Protein AF-A0A1V5LQ03-F1 (afdb_monomer_lite)

Foldseek 3Di:
DKKFFLDPDAAFPVNLVVLCVVVVAAWDKDFDDDPDGRPTAWIWIGHNVRHTFKIKGKDFPPDPVLVVVLVVVLCCQPPPPDHKFDPQVSVVVNVVSVSTGMMIDIGGDPCNVDPSSVVSVVSSVVVCLVVTQTWDQDPLQGIDHSVRAAQIGNPDDQDFDWGWHWAQDPVRDTDIDIAGSNPPVCVVCSRNRHHDD

Structure (mmCIF, N/CA/C/O backbone):
data_AF-A0A1V5LQ03-F1
#
_entry.id   AF-A0A1V5LQ03-F1
#
loop_
_atom_site.group_PDB
_atom_site.id
_atom_site.type_symbol
_atom_site.label_atom_id
_atom_site.label_alt_id
_atom_site.label_comp_id
_atom_site.label_asym_id
_atom_site.label_entity_id
_atom_site.label_seq_id
_atom_site.pdbx_PDB_ins_code
_atom_site.Cartn_x
_atom_site.Cartn_y
_atom_site.Cartn_z
_atom_site.occupancy
_atom_site.B_iso_or_equiv
_atom_site.auth_seq_id
_atom_site.auth_comp_id
_atom_site.auth_asym_id
_atom_site.auth_atom_id
_atom_site.pdbx_PDB_model_num
ATOM 1 N N . MET A 1 1 ? 4.883 5.393 -0.330 1.00 94.00 1 MET A N 1
ATOM 2 C CA . MET A 1 1 ? 3.672 4.606 -0.004 1.00 94.00 1 MET A CA 1
ATOM 3 C C . MET A 1 1 ? 4.080 3.173 0.298 1.00 94.00 1 MET A C 1
ATOM 5 O O . MET A 1 1 ? 4.935 2.648 -0.401 1.00 94.00 1 MET A O 1
ATOM 9 N N . LYS A 1 2 ? 3.491 2.531 1.310 1.00 97.19 2 LYS A N 1
ATOM 10 C CA . LYS A 1 2 ? 3.741 1.115 1.626 1.00 97.19 2 LYS A CA 1
ATOM 11 C C . LYS A 1 2 ? 2.473 0.287 1.423 1.00 97.19 2 LYS A C 1
ATOM 13 O O . LYS A 1 2 ? 1.391 0.728 1.796 1.00 97.19 2 LYS A O 1
ATOM 18 N N . PHE A 1 3 ? 2.611 -0.915 0.885 1.00 97.81 3 PHE A N 1
ATOM 19 C CA . PHE A 1 3 ? 1.549 -1.912 0.781 1.00 97.81 3 PHE A CA 1
ATOM 20 C C . PHE A 1 3 ? 1.913 -3.138 1.610 1.00 97.81 3 PHE A C 1
ATOM 22 O O . PHE A 1 3 ? 3.016 -3.659 1.480 1.00 97.81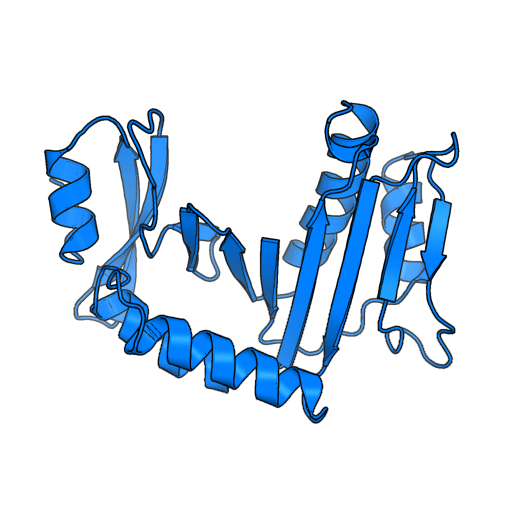 3 PHE A O 1
ATOM 29 N N . PHE A 1 4 ? 0.986 -3.597 2.446 1.00 98.25 4 PHE A N 1
ATOM 30 C CA . PHE A 1 4 ? 1.160 -4.735 3.346 1.00 98.25 4 PHE A CA 1
ATOM 31 C C . PHE A 1 4 ? 0.246 -5.881 2.904 1.00 98.25 4 PHE A C 1
ATOM 33 O O . PHE A 1 4 ? -0.949 -5.906 3.229 1.00 98.25 4 PHE A O 1
ATOM 40 N N . GLY A 1 5 ? 0.810 -6.825 2.151 1.00 97.56 5 GLY A N 1
ATOM 41 C CA . GLY A 1 5 ? 0.101 -7.978 1.604 1.00 97.56 5 GLY A CA 1
ATOM 42 C C . GLY A 1 5 ? 0.024 -9.139 2.594 1.00 97.56 5 GLY A C 1
ATOM 43 O O . GLY A 1 5 ? 0.998 -9.444 3.279 1.00 97.56 5 GLY A O 1
ATOM 44 N N . VAL A 1 6 ? -1.125 -9.816 2.665 1.00 96.94 6 VAL A N 1
ATOM 45 C CA . VAL A 1 6 ? -1.326 -11.028 3.500 1.00 96.94 6 VAL A CA 1
ATOM 46 C C . VAL A 1 6 ? -1.201 -12.331 2.713 1.00 96.94 6 VAL A C 1
ATOM 48 O O . VAL A 1 6 ? -1.259 -13.419 3.286 1.00 96.94 6 VAL A O 1
ATOM 51 N N . THR A 1 7 ? -1.040 -12.226 1.398 1.00 91.81 7 THR A N 1
ATOM 52 C CA . THR A 1 7 ? -0.762 -13.342 0.499 1.00 91.81 7 THR A CA 1
ATOM 53 C C . THR A 1 7 ? 0.650 -13.224 -0.041 1.00 91.81 7 THR A C 1
ATOM 55 O O . THR A 1 7 ? 1.078 -12.132 -0.399 1.00 91.81 7 THR A O 1
ATOM 58 N N . ASP A 1 8 ? 1.332 -14.357 -0.141 1.00 80.25 8 ASP A N 1
ATOM 59 C CA . ASP A 1 8 ? 2.683 -14.461 -0.690 1.00 80.25 8 ASP A CA 1
ATOM 60 C C . ASP A 1 8 ? 2.628 -14.984 -2.131 1.00 80.25 8 ASP A C 1
ATOM 62 O O . ASP A 1 8 ? 3.152 -16.044 -2.464 1.00 80.25 8 ASP A O 1
ATOM 66 N N . LYS A 1 9 ? 1.833 -14.311 -2.974 1.00 90.31 9 LYS A N 1
ATOM 67 C CA . LYS A 1 9 ? 1.822 -14.622 -4.402 1.00 90.31 9 LYS A CA 1
ATOM 68 C C . LYS A 1 9 ? 3.045 -13.946 -5.015 1.00 90.31 9 LYS A C 1
ATOM 70 O O . LYS A 1 9 ? 3.170 -12.726 -4.921 1.00 90.31 9 LYS A O 1
ATOM 75 N N . ALA A 1 10 ? 3.901 -14.743 -5.645 1.00 91.56 10 ALA A N 1
ATOM 76 C CA . ALA A 1 10 ? 5.024 -14.241 -6.420 1.00 91.56 10 ALA A CA 1
ATOM 77 C C . ALA A 1 10 ? 4.516 -13.356 -7.569 1.00 91.56 10 ALA A C 1
ATOM 79 O O . ALA A 1 10 ? 3.598 -13.747 -8.293 1.00 91.56 10 ALA A O 1
ATOM 80 N N . ILE A 1 11 ? 5.101 -12.165 -7.676 1.00 95.56 11 ILE A N 1
ATOM 81 C CA . ILE A 1 11 ? 4.976 -11.246 -8.809 1.00 95.56 11 ILE A CA 1
ATOM 82 C C . ILE A 1 11 ? 6.381 -11.153 -9.388 1.00 95.56 11 ILE A C 1
ATOM 84 O O . ILE A 1 11 ? 7.260 -10.627 -8.700 1.00 95.56 11 ILE A O 1
ATOM 88 N N . SER A 1 12 ? 6.612 -11.699 -10.577 1.00 96.62 12 SER A N 1
ATOM 89 C CA . SER A 1 12 ? 7.922 -11.640 -11.236 1.00 96.62 12 SER A CA 1
ATOM 90 C C . SER A 1 12 ? 8.151 -10.313 -11.956 1.00 96.62 12 SER A C 1
ATOM 92 O O . SER A 1 12 ? 7.227 -9.513 -12.122 1.00 96.62 12 SER A O 1
ATOM 94 N N . ILE A 1 13 ? 9.386 -10.072 -12.402 1.00 96.88 13 ILE A N 1
ATOM 95 C CA . ILE A 1 13 ? 9.676 -8.942 -13.300 1.00 96.88 13 ILE A CA 1
ATOM 96 C C . ILE A 1 13 ? 8.915 -9.107 -14.622 1.00 96.88 13 ILE A C 1
ATOM 98 O O . ILE A 1 13 ? 8.362 -8.133 -15.132 1.00 96.88 13 ILE A O 1
ATOM 102 N N . ASP A 1 14 ? 8.824 -10.340 -15.130 1.00 96.75 14 ASP A N 1
ATOM 103 C CA . ASP A 1 14 ? 8.051 -10.662 -16.333 1.00 96.75 14 ASP A CA 1
ATOM 104 C C . ASP A 1 14 ? 6.559 -10.323 -16.164 1.00 96.75 14 ASP A C 1
ATOM 106 O O . ASP A 1 14 ? 5.979 -9.721 -17.062 1.00 96.75 14 ASP A O 1
ATOM 110 N N . ASP A 1 15 ? 5.948 -10.606 -15.002 1.00 97.38 15 ASP A N 1
ATOM 111 C CA . ASP A 1 15 ? 4.553 -10.219 -14.732 1.00 97.38 15 ASP A CA 1
ATOM 112 C C . ASP A 1 15 ? 4.374 -8.692 -14.840 1.00 97.38 15 ASP A C 1
ATOM 114 O O . ASP A 1 15 ? 3.394 -8.208 -15.407 1.00 97.38 15 ASP A O 1
ATOM 118 N N . ILE A 1 16 ? 5.330 -7.916 -14.310 1.00 97.25 16 ILE A N 1
ATOM 119 C CA . ILE A 1 16 ? 5.297 -6.447 -14.368 1.00 97.25 16 ILE A CA 1
ATOM 120 C C . ILE A 1 16 ? 5.456 -5.962 -15.811 1.00 97.25 16 ILE A C 1
ATOM 122 O O . ILE A 1 16 ? 4.718 -5.070 -16.238 1.00 97.25 16 ILE A O 1
ATOM 126 N N . ALA A 1 17 ? 6.383 -6.551 -16.568 1.00 97.31 17 ALA A N 1
ATOM 127 C CA . ALA A 1 17 ? 6.585 -6.236 -17.978 1.00 97.31 17 ALA A CA 1
ATOM 128 C C . ALA A 1 17 ? 5.327 -6.541 -18.810 1.00 97.31 17 ALA A C 1
ATOM 130 O O . ALA A 1 17 ? 4.905 -5.704 -19.612 1.00 97.31 17 ALA A O 1
ATOM 131 N N . ASP A 1 18 ? 4.680 -7.681 -18.558 1.00 97.94 18 ASP A N 1
ATOM 132 C CA . ASP A 1 18 ? 3.427 -8.072 -19.204 1.00 97.94 18 ASP A CA 1
ATOM 133 C C . ASP A 1 18 ? 2.317 -7.050 -18.920 1.00 97.94 18 ASP A C 1
ATOM 135 O O . ASP A 1 18 ? 1.624 -6.624 -19.844 1.00 97.94 18 ASP A O 1
ATOM 139 N N . TRP A 1 19 ? 2.175 -6.568 -17.679 1.00 97.88 19 TRP A N 1
ATOM 140 C CA . TRP A 1 19 ? 1.177 -5.538 -17.353 1.00 97.88 19 TRP A CA 1
ATOM 141 C C . TRP A 1 19 ? 1.409 -4.232 -18.111 1.00 97.88 19 TRP A C 1
ATOM 143 O O . TRP A 1 19 ? 0.449 -3.605 -18.567 1.00 97.88 19 TRP A O 1
ATOM 153 N N . LEU A 1 20 ? 2.665 -3.808 -18.252 1.00 97.62 20 LEU A N 1
ATOM 154 C CA . LEU A 1 20 ? 3.012 -2.608 -19.013 1.00 97.62 20 LEU A CA 1
ATOM 155 C C . LEU A 1 20 ? 2.711 -2.809 -20.503 1.00 97.62 20 LEU A C 1
ATOM 157 O O . LEU A 1 20 ? 2.075 -1.954 -21.125 1.00 97.62 20 LEU A O 1
ATOM 161 N N . GLN A 1 21 ? 3.063 -3.972 -21.055 1.00 97.19 21 GLN A N 1
ATOM 162 C CA . GLN A 1 21 ? 2.798 -4.317 -22.449 1.00 97.19 21 GLN A CA 1
ATOM 163 C C . GLN A 1 21 ? 1.294 -4.404 -22.756 1.00 97.19 21 GLN A C 1
ATOM 165 O O . GLN A 1 21 ? 0.838 -3.853 -23.761 1.00 97.19 21 GLN A O 1
ATOM 170 N N . GLU A 1 22 ? 0.502 -5.055 -21.900 1.00 97.25 22 GLU A N 1
ATOM 171 C CA . GLU A 1 22 ? -0.956 -5.175 -22.045 1.00 97.25 22 GLU A CA 1
ATOM 172 C C . GLU A 1 22 ? -1.659 -3.811 -22.051 1.00 97.25 22 GLU A C 1
ATOM 174 O O . GLU A 1 22 ? -2.685 -3.640 -22.716 1.00 97.25 22 GLU A O 1
ATOM 179 N N . ASN A 1 23 ? -1.094 -2.832 -21.341 1.00 96.69 23 ASN A N 1
ATOM 180 C CA . ASN A 1 23 ? -1.604 -1.463 -21.278 1.00 96.69 23 ASN A CA 1
ATOM 181 C C . ASN A 1 23 ? -0.928 -0.515 -22.286 1.00 96.69 23 ASN A C 1
ATOM 183 O O . ASN A 1 23 ? -1.255 0.671 -22.298 1.00 96.69 23 ASN A O 1
ATOM 187 N N . MET A 1 24 ? -0.056 -1.029 -23.166 1.00 96.62 24 MET A N 1
ATOM 188 C CA . MET A 1 24 ? 0.685 -0.262 -24.180 1.00 96.62 24 MET A CA 1
ATOM 189 C C . MET A 1 24 ? 1.497 0.897 -23.578 1.00 96.62 24 MET A C 1
ATOM 191 O O . MET A 1 24 ? 1.474 2.013 -24.097 1.00 96.62 24 MET A O 1
ATOM 195 N N . ILE A 1 25 ? 2.176 0.639 -22.460 1.00 96.50 25 ILE A N 1
ATOM 196 C CA . ILE A 1 25 ? 3.023 1.614 -21.772 1.00 96.50 25 ILE A CA 1
ATOM 197 C C . ILE A 1 25 ? 4.479 1.343 -22.136 1.00 96.50 25 ILE A C 1
ATOM 199 O O . ILE A 1 25 ? 5.024 0.300 -21.778 1.00 96.50 25 ILE A O 1
ATOM 203 N N . ASP A 1 26 ? 5.100 2.298 -22.826 1.00 94.06 26 ASP A N 1
ATOM 204 C CA . ASP A 1 26 ? 6.528 2.265 -23.140 1.00 94.06 26 ASP A CA 1
ATOM 205 C C . ASP A 1 26 ? 7.340 2.663 -21.899 1.00 94.06 26 ASP A C 1
ATOM 207 O O . ASP A 1 26 ? 7.207 3.774 -21.377 1.00 94.06 26 ASP A O 1
ATOM 211 N N . ALA A 1 27 ? 8.147 1.729 -21.398 1.00 96.44 27 ALA A N 1
ATOM 212 C CA . ALA A 1 27 ? 8.874 1.872 -20.144 1.00 96.44 27 ALA A CA 1
ATOM 213 C C . ALA A 1 27 ? 10.061 0.913 -20.051 1.00 96.44 27 ALA A C 1
ATOM 215 O O . ALA A 1 27 ? 10.107 -0.110 -20.737 1.00 96.44 27 ALA A O 1
ATOM 216 N N . GLU A 1 28 ? 10.976 1.215 -19.135 1.00 97.12 28 GLU A N 1
ATOM 217 C CA . GLU A 1 28 ? 12.074 0.329 -18.760 1.00 97.12 28 GLU A CA 1
ATOM 218 C C . GLU A 1 28 ? 11.941 -0.088 -17.288 1.00 97.12 28 GLU A C 1
ATOM 220 O O . GLU A 1 28 ? 11.439 0.663 -16.446 1.00 97.12 28 GLU A O 1
ATOM 225 N N . ILE A 1 29 ? 12.377 -1.311 -16.981 1.00 97.62 29 ILE A N 1
ATOM 226 C CA . ILE A 1 29 ? 12.454 -1.839 -15.617 1.00 97.62 29 ILE A CA 1
ATOM 227 C C . ILE A 1 29 ? 13.924 -2.136 -15.340 1.00 97.62 29 ILE A C 1
ATOM 229 O O . ILE A 1 29 ? 14.503 -3.043 -15.940 1.00 97.62 29 ILE A O 1
ATOM 233 N N . GLU A 1 30 ? 14.522 -1.395 -14.416 1.00 97.56 30 GLU A N 1
ATOM 234 C CA . GLU A 1 30 ? 15.806 -1.762 -13.822 1.00 97.56 30 GLU A CA 1
ATOM 235 C C . GLU A 1 30 ? 15.530 -2.538 -12.537 1.00 97.56 30 GLU A C 1
ATOM 237 O O . GLU A 1 30 ? 14.671 -2.152 -11.754 1.00 97.56 30 GLU A O 1
ATOM 242 N N . SER A 1 31 ? 16.213 -3.656 -12.312 1.00 96.44 31 SER A N 1
ATOM 243 C CA . SER A 1 31 ? 15.988 -4.501 -11.134 1.00 96.44 31 SER A CA 1
ATOM 244 C C . SER A 1 31 ? 17.267 -5.190 -10.692 1.00 96.44 31 SER A C 1
ATOM 246 O O . SER A 1 31 ? 18.249 -5.267 -11.441 1.00 96.44 31 SER A O 1
ATOM 248 N N . ASP A 1 32 ? 17.261 -5.682 -9.456 1.00 94.31 32 ASP A N 1
ATOM 249 C CA . ASP A 1 32 ? 18.249 -6.652 -9.022 1.00 94.31 32 ASP A CA 1
ATOM 250 C C . ASP A 1 32 ? 18.079 -7.996 -9.749 1.00 94.31 32 ASP A C 1
ATOM 252 O O . ASP A 1 32 ? 17.144 -8.230 -10.516 1.00 94.31 32 ASP A O 1
ATOM 256 N N . GLN A 1 33 ? 19.058 -8.884 -9.579 1.00 87.81 33 GLN A N 1
ATOM 257 C CA . GLN A 1 33 ? 19.037 -10.161 -10.275 1.00 87.81 33 GLN A CA 1
ATOM 258 C C . GLN A 1 33 ? 17.919 -11.056 -9.722 1.00 87.81 33 GLN A C 1
ATOM 260 O O . GLN A 1 33 ? 18.035 -11.566 -8.611 1.00 87.81 33 GLN A O 1
ATOM 265 N N . GLU A 1 34 ? 16.906 -11.327 -10.544 1.00 90.94 34 GLU A N 1
ATOM 266 C CA . GLU A 1 34 ? 15.886 -12.344 -10.280 1.00 90.94 34 GLU A CA 1
ATOM 267 C C . GLU A 1 34 ? 16.412 -13.732 -10.691 1.00 90.94 34 GLU A C 1
ATOM 269 O O . GLU A 1 34 ? 16.776 -13.961 -11.849 1.00 90.94 34 GLU A O 1
ATOM 274 N N . SER A 1 35 ? 16.522 -14.656 -9.733 1.00 90.88 35 SER A N 1
ATOM 275 C CA . SER A 1 35 ? 16.968 -16.037 -9.986 1.00 90.88 35 SER A CA 1
ATOM 276 C C . SER A 1 35 ? 15.791 -16.998 -10.146 1.00 90.88 35 SER A C 1
ATOM 278 O O . SER A 1 35 ? 15.872 -17.952 -10.926 1.00 90.88 35 SER A O 1
ATOM 280 N N . GLU A 1 36 ? 14.698 -16.738 -9.434 1.00 92.50 36 GLU A N 1
ATOM 281 C CA . GLU A 1 36 ? 13.420 -17.441 -9.511 1.00 92.50 36 GLU A CA 1
ATOM 282 C C . GLU A 1 36 ? 12.273 -16.426 -9.653 1.00 92.50 36 GLU A C 1
ATOM 284 O O . GLU A 1 36 ? 12.345 -15.348 -9.070 1.00 92.50 36 GLU A O 1
ATOM 289 N N . PRO A 1 37 ? 11.180 -16.747 -10.375 1.00 92.75 37 PRO A N 1
ATOM 290 C CA . PRO A 1 37 ? 10.077 -15.809 -10.563 1.00 92.75 37 PRO A CA 1
ATOM 291 C C . PRO A 1 37 ? 9.560 -15.226 -9.241 1.00 92.75 37 PRO A C 1
ATOM 293 O O . PRO A 1 37 ? 9.048 -15.943 -8.379 1.00 92.75 37 PRO A O 1
ATOM 296 N N . GLY A 1 38 ? 9.669 -13.909 -9.112 1.00 92.38 38 GLY A N 1
ATOM 297 C CA . GLY A 1 38 ? 9.254 -13.138 -7.955 1.00 92.38 38 GLY A CA 1
ATOM 298 C C . GLY A 1 38 ? 10.246 -13.100 -6.798 1.00 92.38 38 GLY A C 1
ATOM 299 O O . GLY A 1 38 ? 9.826 -12.686 -5.718 1.00 92.38 38 GLY A O 1
ATOM 300 N N . ASP A 1 39 ? 11.518 -13.473 -6.969 1.00 93.25 39 ASP A N 1
ATOM 301 C CA . ASP A 1 39 ? 12.542 -13.397 -5.911 1.00 93.25 39 ASP A CA 1
ATOM 302 C C . ASP A 1 39 ? 13.371 -12.094 -5.890 1.00 93.25 39 ASP A C 1
ATOM 304 O O . ASP A 1 39 ? 14.132 -11.881 -4.943 1.00 93.25 39 ASP A O 1
ATOM 308 N N . TRP A 1 40 ? 13.148 -11.182 -6.844 1.00 95.62 40 TRP A N 1
ATOM 309 C CA . TRP A 1 40 ? 13.714 -9.820 -6.853 1.00 95.62 40 TRP A CA 1
ATOM 310 C C . TRP A 1 40 ? 13.440 -9.069 -5.540 1.00 95.62 40 TRP A C 1
ATOM 312 O O . TRP A 1 40 ? 12.423 -9.317 -4.892 1.00 95.62 40 TRP A O 1
ATOM 322 N N . GLN A 1 41 ? 14.290 -8.134 -5.127 1.00 95.12 41 GLN A N 1
ATOM 323 C CA . GLN A 1 41 ? 14.075 -7.321 -3.918 1.00 95.12 41 GLN A CA 1
ATOM 324 C C . GLN A 1 41 ? 13.918 -5.838 -4.233 1.00 95.12 41 GLN A C 1
ATOM 326 O O . GLN A 1 41 ? 13.195 -5.133 -3.524 1.00 95.12 41 GLN A O 1
ATOM 331 N N . GLU A 1 42 ? 14.552 -5.362 -5.300 1.00 97.12 42 GLU A N 1
ATOM 332 C CA . GLU A 1 42 ? 14.549 -3.953 -5.669 1.00 97.12 42 GLU A CA 1
ATOM 333 C C . GLU A 1 42 ? 14.340 -3.798 -7.170 1.00 97.12 42 GLU A C 1
ATOM 335 O O . GLU A 1 42 ? 14.978 -4.466 -7.980 1.00 97.12 42 GLU A O 1
ATOM 340 N N . LEU A 1 43 ? 13.452 -2.882 -7.542 1.00 97.75 43 LEU A N 1
ATOM 341 C CA . LEU A 1 43 ? 13.329 -2.436 -8.920 1.00 97.75 43 LEU A CA 1
ATOM 342 C C . LEU A 1 43 ? 13.037 -0.944 -8.991 1.00 97.75 43 LEU A C 1
ATOM 344 O O . LEU A 1 43 ? 12.460 -0.361 -8.072 1.00 97.75 43 LEU A O 1
ATOM 348 N N . THR A 1 44 ? 13.383 -0.354 -10.121 1.00 98.50 44 THR A N 1
ATOM 349 C CA . THR A 1 44 ? 13.070 1.013 -10.503 1.00 98.50 44 THR A CA 1
ATOM 350 C C . THR A 1 44 ? 12.276 0.954 -11.799 1.00 98.50 44 THR A C 1
ATOM 352 O O . THR A 1 44 ? 12.685 0.302 -12.760 1.00 98.50 44 THR A O 1
ATOM 355 N N . LEU A 1 45 ? 11.128 1.632 -11.835 1.00 98.31 45 LEU A N 1
ATOM 356 C CA . LEU A 1 45 ? 10.396 1.846 -13.083 1.00 98.31 45 LEU A CA 1
ATOM 357 C C . LEU A 1 45 ? 10.857 3.164 -13.706 1.00 98.31 45 LEU A C 1
ATOM 359 O O . LEU A 1 45 ? 10.864 4.198 -13.028 1.00 98.31 45 LEU A O 1
ATOM 363 N N . LEU A 1 46 ? 11.205 3.135 -14.988 1.00 98.44 46 LEU A N 1
ATOM 364 C CA . LEU A 1 46 ? 11.673 4.292 -15.740 1.00 98.44 46 LEU A CA 1
ATOM 365 C C . LEU A 1 46 ? 10.767 4.540 -16.944 1.00 98.44 46 LEU A C 1
ATOM 367 O O . LEU A 1 46 ? 10.207 3.614 -17.533 1.00 98.44 46 LEU A O 1
ATOM 371 N N . LEU A 1 47 ? 10.644 5.809 -17.323 1.00 97.62 47 LEU A N 1
ATOM 372 C CA . LEU A 1 47 ? 10.113 6.177 -18.631 1.00 97.62 47 LEU A CA 1
ATOM 373 C C . LEU A 1 47 ? 11.065 5.702 -19.738 1.00 97.62 47 LEU A C 1
ATOM 375 O O . LEU A 1 47 ? 12.258 5.523 -19.501 1.00 97.62 47 LEU A O 1
ATOM 379 N N . ASP A 1 48 ? 10.560 5.585 -20.965 1.00 94.62 48 ASP A N 1
ATOM 380 C CA . ASP A 1 48 ? 11.356 5.311 -22.176 1.00 94.62 48 ASP A CA 1
ATOM 381 C C . ASP A 1 48 ? 12.506 6.317 -22.407 1.00 94.62 48 ASP A C 1
ATOM 383 O O . ASP A 1 48 ? 13.497 6.030 -23.077 1.00 94.62 48 ASP A O 1
ATOM 387 N N . SER A 1 49 ? 12.386 7.512 -21.828 1.00 94.06 49 SER A N 1
ATOM 388 C CA . SER A 1 49 ? 13.412 8.551 -21.799 1.00 94.06 49 SER A CA 1
ATOM 389 C C . SER A 1 49 ? 14.586 8.245 -20.855 1.00 94.06 49 SER A C 1
ATOM 391 O O . SER A 1 49 ? 15.582 8.975 -20.879 1.00 94.06 49 SER A O 1
ATOM 393 N N . GLY A 1 50 ? 14.467 7.211 -20.016 1.00 96.12 50 GLY A N 1
ATOM 394 C CA . GLY A 1 50 ? 15.384 6.879 -18.924 1.00 96.12 50 GLY A CA 1
ATOM 395 C C . GLY A 1 50 ? 15.144 7.681 -17.638 1.00 96.12 50 GLY A C 1
ATOM 396 O O . GLY A 1 50 ? 15.967 7.641 -16.725 1.00 96.12 50 GLY A O 1
ATOM 397 N N . GLU A 1 51 ? 14.058 8.455 -17.546 1.00 97.81 51 GLU A N 1
ATOM 398 C CA . GLU A 1 51 ? 13.724 9.200 -16.328 1.00 97.81 51 GLU A CA 1
ATOM 399 C C . GLU A 1 51 ? 13.073 8.279 -15.279 1.00 97.81 51 GLU A C 1
ATOM 401 O O . GLU A 1 51 ? 12.061 7.638 -15.577 1.00 97.81 51 GLU A O 1
ATOM 406 N N . PRO A 1 52 ? 13.605 8.209 -14.044 1.00 98.06 52 PRO A N 1
ATOM 407 C CA . PRO A 1 52 ? 13.107 7.278 -13.044 1.00 98.06 52 PRO A CA 1
ATOM 408 C C . PRO A 1 52 ? 11.829 7.803 -12.378 1.00 98.06 52 PRO A C 1
ATOM 410 O O . PRO A 1 52 ? 11.735 8.969 -11.978 1.00 98.06 52 PRO A O 1
ATOM 413 N N . VAL A 1 53 ? 10.840 6.921 -12.238 1.00 98.31 53 VAL A N 1
ATOM 414 C CA . VAL A 1 53 ? 9.483 7.254 -11.782 1.00 98.31 53 VAL A CA 1
ATOM 415 C C . VAL A 1 53 ? 9.235 6.790 -10.355 1.00 98.31 53 VAL A C 1
ATOM 417 O O . VAL A 1 53 ? 8.723 7.552 -9.534 1.00 98.31 53 VAL A O 1
ATOM 420 N N . VAL A 1 54 ? 9.597 5.551 -10.030 1.00 98.25 54 VAL A N 1
ATOM 421 C CA . VAL A 1 54 ? 9.389 4.994 -8.691 1.00 98.25 54 VAL A CA 1
ATOM 422 C C . VAL A 1 54 ? 10.411 3.902 -8.410 1.00 98.25 54 VAL A C 1
ATOM 424 O O . VAL A 1 54 ? 10.627 3.033 -9.253 1.00 98.25 54 VAL A O 1
ATOM 427 N N . ASP A 1 55 ? 10.984 3.925 -7.209 1.00 98.31 55 ASP A N 1
ATOM 428 C CA . ASP A 1 55 ? 11.698 2.771 -6.661 1.00 98.31 55 ASP A CA 1
ATOM 429 C C . ASP A 1 55 ? 10.725 1.901 -5.871 1.00 98.31 55 ASP A C 1
ATOM 431 O O . ASP A 1 55 ? 9.932 2.395 -5.059 1.00 98.31 55 ASP A O 1
ATOM 435 N N . VAL A 1 56 ? 10.811 0.593 -6.068 1.00 97.94 56 VAL A N 1
ATOM 436 C CA . VAL A 1 56 ? 10.018 -0.405 -5.364 1.00 97.94 56 VAL A CA 1
ATOM 437 C C . VAL A 1 56 ? 10.960 -1.338 -4.626 1.00 97.94 56 VAL A C 1
ATOM 439 O O . VAL A 1 56 ? 11.698 -2.105 -5.233 1.00 97.94 56 VAL A O 1
ATOM 442 N N . VAL A 1 57 ? 10.894 -1.293 -3.297 1.00 97.25 57 VAL A N 1
ATOM 443 C CA . VAL A 1 57 ? 11.573 -2.264 -2.430 1.00 97.25 57 VAL A CA 1
ATOM 444 C C . VAL A 1 57 ? 10.545 -3.273 -1.944 1.00 97.25 57 VAL A C 1
ATOM 446 O O . VAL A 1 57 ? 9.546 -2.887 -1.326 1.00 97.25 57 VAL A O 1
ATOM 449 N N . LYS A 1 58 ? 10.788 -4.555 -2.201 1.00 96.31 58 LYS A N 1
ATOM 450 C CA . LYS A 1 58 ? 9.977 -5.672 -1.722 1.00 96.31 58 LYS A CA 1
ATOM 451 C C . LYS A 1 58 ? 10.673 -6.333 -0.539 1.00 96.31 58 LYS A C 1
ATOM 453 O O . LYS A 1 58 ? 11.835 -6.695 -0.620 1.00 96.31 58 LYS A O 1
ATOM 458 N N . LEU A 1 59 ? 9.942 -6.518 0.554 1.00 95.75 59 LEU A N 1
ATOM 459 C CA . LEU A 1 59 ? 10.390 -7.275 1.719 1.00 95.75 59 LEU A CA 1
ATOM 460 C C . LEU A 1 59 ? 9.475 -8.483 1.880 1.00 95.75 59 LEU A C 1
ATOM 462 O O . LEU A 1 59 ? 8.265 -8.321 2.062 1.00 95.75 59 LEU A O 1
ATOM 466 N N . SER A 1 60 ? 10.046 -9.679 1.814 1.00 93.69 60 SER A N 1
ATOM 467 C CA . SER A 1 60 ? 9.307 -10.939 1.945 1.00 93.69 60 SER A CA 1
ATOM 468 C C . SER A 1 60 ? 9.437 -11.493 3.359 1.00 93.69 60 SER A C 1
ATOM 470 O O . SER A 1 60 ? 10.439 -11.261 4.032 1.00 93.69 60 SER A O 1
ATOM 472 N N . CYS A 1 61 ? 8.429 -12.225 3.832 1.00 92.19 61 CYS A N 1
ATOM 473 C CA . CYS A 1 61 ? 8.476 -12.782 5.179 1.00 92.19 61 CYS A CA 1
ATOM 474 C C . CYS A 1 61 ? 9.684 -13.712 5.384 1.00 92.19 61 CYS A C 1
ATOM 476 O O . CYS A 1 61 ? 10.141 -14.366 4.449 1.00 92.19 61 CYS A O 1
ATOM 478 N N . ALA A 1 62 ? 10.154 -13.794 6.632 1.00 88.50 62 ALA A N 1
ATOM 479 C CA . ALA A 1 62 ? 11.346 -14.544 7.041 1.00 88.50 62 ALA A CA 1
ATOM 480 C C . ALA A 1 62 ? 12.705 -13.933 6.634 1.00 88.50 62 ALA A C 1
ATOM 482 O O . ALA A 1 62 ? 13.723 -14.622 6.720 1.00 88.50 62 ALA A O 1
ATOM 483 N N . THR A 1 63 ? 12.746 -12.648 6.267 1.00 92.19 63 THR A N 1
ATOM 484 C CA . THR A 1 63 ? 13.984 -11.849 6.243 1.00 92.19 63 THR A CA 1
ATOM 485 C C . THR A 1 63 ? 14.074 -10.943 7.473 1.00 92.19 63 THR A C 1
ATOM 487 O O . THR A 1 63 ? 13.055 -10.554 8.048 1.00 92.19 63 THR A O 1
ATOM 490 N N . SER A 1 64 ? 15.296 -10.589 7.882 1.00 95.25 64 SER A N 1
ATOM 491 C CA . SER A 1 64 ? 15.534 -9.652 8.991 1.00 95.25 64 SER A CA 1
ATOM 492 C C . SER A 1 64 ? 14.898 -8.288 8.738 1.00 95.25 64 SER A C 1
ATOM 494 O O . SER A 1 64 ? 14.257 -7.721 9.613 1.00 95.25 64 SER A O 1
ATOM 496 N N . GLU A 1 65 ? 15.028 -7.795 7.513 1.00 96.00 65 GLU A N 1
ATOM 497 C CA . GLU A 1 65 ? 14.548 -6.501 7.052 1.00 96.00 65 GLU A CA 1
ATOM 498 C C . GLU A 1 65 ? 13.016 -6.440 7.078 1.00 96.00 65 GLU A C 1
ATOM 500 O O . GLU A 1 65 ? 12.432 -5.408 7.410 1.00 96.00 65 GLU A O 1
ATOM 505 N N . PHE A 1 66 ? 12.347 -7.555 6.762 1.00 96.94 66 PHE A N 1
ATOM 506 C CA . PHE A 1 66 ? 10.899 -7.675 6.896 1.00 96.94 66 PHE A CA 1
ATOM 507 C C . PHE A 1 6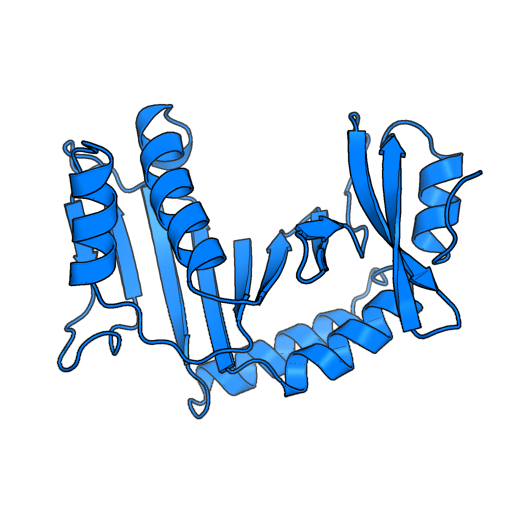6 ? 10.460 -7.600 8.359 1.00 96.94 66 PHE A C 1
ATOM 509 O O . PHE A 1 66 ? 9.547 -6.837 8.683 1.00 96.94 66 PHE A O 1
ATOM 516 N N . ASP A 1 67 ? 11.104 -8.371 9.238 1.00 97.12 67 ASP A N 1
ATOM 517 C CA . ASP A 1 67 ? 10.771 -8.395 10.663 1.00 97.12 67 ASP A CA 1
ATOM 518 C C . ASP A 1 67 ? 10.987 -7.009 11.295 1.00 97.12 67 ASP A C 1
ATOM 520 O O . ASP A 1 67 ? 10.096 -6.496 11.977 1.00 97.12 67 ASP A O 1
ATOM 524 N N . GLU A 1 68 ? 12.102 -6.346 10.977 1.00 97.62 68 GLU A N 1
ATOM 525 C CA . GLU A 1 68 ? 12.384 -4.965 11.383 1.00 97.62 68 GLU A CA 1
ATOM 526 C C . GLU A 1 68 ? 11.305 -3.994 10.880 1.00 97.62 68 GLU A C 1
ATOM 528 O O . GLU A 1 68 ? 10.764 -3.208 11.661 1.00 97.62 68 GLU A O 1
ATOM 533 N N . ALA A 1 69 ? 10.909 -4.080 9.605 1.00 97.38 69 ALA A N 1
ATOM 534 C CA . ALA A 1 69 ? 9.873 -3.214 9.042 1.00 97.38 69 ALA A CA 1
ATOM 535 C C . ALA A 1 69 ? 8.497 -3.415 9.708 1.00 97.38 69 ALA A C 1
ATOM 537 O O . ALA A 1 69 ? 7.745 -2.446 9.898 1.00 97.38 69 ALA A O 1
ATOM 538 N N . ILE A 1 70 ? 8.149 -4.651 10.080 1.00 98.06 70 ILE A N 1
ATOM 539 C CA . ILE A 1 70 ? 6.931 -4.955 10.842 1.00 98.06 70 ILE A CA 1
ATOM 540 C C . ILE A 1 70 ? 7.022 -4.378 12.257 1.00 98.06 70 ILE A C 1
ATOM 542 O O . ILE A 1 70 ? 6.078 -3.718 12.703 1.00 98.06 70 ILE A O 1
ATOM 546 N N . GLU A 1 71 ? 8.140 -4.578 12.954 1.00 97.38 71 GLU A N 1
ATOM 547 C CA . GLU A 1 71 ? 8.354 -4.046 14.302 1.00 97.38 71 GLU A CA 1
ATOM 548 C C . GLU A 1 71 ? 8.299 -2.518 14.338 1.00 97.38 71 GLU A C 1
ATOM 550 O O . GLU A 1 71 ? 7.622 -1.945 15.195 1.00 97.38 71 GLU A O 1
ATOM 555 N N . GLU A 1 72 ? 8.951 -1.845 13.389 1.00 96.81 72 GLU A N 1
ATOM 556 C CA . GLU A 1 72 ? 8.891 -0.391 13.240 1.00 96.81 72 GLU A CA 1
ATOM 557 C C . GLU A 1 72 ? 7.464 0.094 12.997 1.00 96.81 72 GLU A C 1
ATOM 559 O O . GLU A 1 72 ? 7.027 1.072 13.607 1.00 96.81 72 GLU A O 1
ATOM 564 N N . THR A 1 73 ? 6.708 -0.610 12.151 1.00 97.06 73 THR A N 1
ATOM 565 C CA . THR A 1 73 ? 5.309 -0.270 11.868 1.00 97.06 73 THR A CA 1
ATOM 566 C C . THR A 1 73 ? 4.445 -0.423 13.121 1.00 97.06 73 THR A C 1
ATOM 568 O O . THR A 1 73 ? 3.646 0.459 13.432 1.00 97.06 73 THR A O 1
ATOM 571 N N . VAL A 1 74 ? 4.626 -1.499 13.893 1.00 97.38 74 VAL A N 1
ATOM 572 C CA . VAL A 1 74 ? 3.909 -1.704 15.162 1.00 97.38 74 VAL A CA 1
ATOM 573 C C . VAL A 1 74 ? 4.308 -0.658 16.206 1.00 97.38 74 VAL A C 1
ATOM 575 O O . VAL A 1 74 ? 3.434 -0.1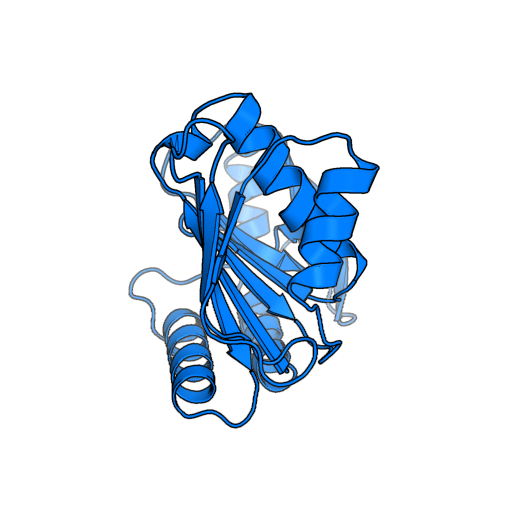27 16.890 1.00 97.38 74 VAL A O 1
ATOM 578 N N . ARG A 1 75 ? 5.594 -0.309 16.306 1.00 96.38 75 ARG A N 1
ATOM 579 C CA . ARG A 1 75 ? 6.076 0.751 17.202 1.00 96.38 75 ARG A CA 1
ATOM 580 C C . ARG A 1 75 ? 5.482 2.104 16.823 1.00 96.38 75 ARG A C 1
ATOM 582 O O . ARG A 1 75 ? 5.015 2.824 17.694 1.00 96.38 75 ARG A O 1
ATOM 589 N N . MET A 1 76 ? 5.427 2.429 15.535 1.00 94.31 76 MET A N 1
ATOM 590 C CA . MET A 1 76 ? 4.785 3.649 15.041 1.00 94.31 76 MET A CA 1
ATOM 591 C C . MET A 1 76 ? 3.291 3.697 15.402 1.00 94.31 76 MET A C 1
ATOM 593 O O . MET A 1 76 ? 2.796 4.736 15.831 1.00 94.31 76 MET A O 1
ATOM 597 N N . LEU A 1 77 ? 2.587 2.567 15.316 1.00 95.44 77 LEU A N 1
ATOM 598 C CA . LEU A 1 77 ? 1.175 2.473 15.696 1.00 95.44 77 LEU A CA 1
ATOM 599 C C . LEU A 1 77 ? 0.921 2.693 17.196 1.00 95.44 77 LEU A C 1
ATOM 601 O O . LEU A 1 77 ? -0.123 3.240 17.553 1.00 95.44 77 LEU A O 1
ATOM 605 N N . LEU A 1 78 ? 1.833 2.254 18.067 1.00 95.06 78 LEU A N 1
ATOM 606 C CA . LEU A 1 78 ? 1.628 2.243 19.522 1.00 95.06 78 LEU A CA 1
ATOM 607 C C . LEU A 1 78 ? 2.306 3.407 20.257 1.00 95.06 78 LEU A C 1
ATOM 609 O O . LEU A 1 78 ? 1.739 3.924 21.219 1.00 95.06 78 LEU A O 1
ATOM 613 N N . ASP A 1 79 ? 3.480 3.828 19.789 1.00 92.75 79 ASP A N 1
ATOM 614 C CA . ASP A 1 79 ? 4.408 4.690 20.530 1.00 92.75 79 ASP A CA 1
ATOM 615 C C . ASP A 1 79 ? 4.690 6.030 19.818 1.00 92.75 79 ASP A C 1
ATOM 617 O O . ASP A 1 79 ? 5.586 6.775 20.222 1.00 92.75 79 ASP A O 1
ATOM 621 N N . SER A 1 80 ? 3.952 6.361 18.749 1.00 87.50 80 SER A N 1
ATOM 622 C CA . SER A 1 80 ? 4.119 7.642 18.050 1.00 87.50 80 SER A CA 1
ATOM 623 C C . SER A 1 80 ? 3.831 8.837 18.980 1.00 87.50 80 SER A C 1
ATOM 625 O O . SER A 1 80 ? 2.814 8.835 19.681 1.00 87.50 80 SER A O 1
ATOM 627 N N . PRO A 1 81 ? 4.655 9.910 18.950 1.00 86.25 81 PRO A N 1
ATOM 628 C CA . PRO A 1 81 ? 4.393 11.144 19.698 1.00 86.25 81 PRO A CA 1
ATOM 629 C C . PRO A 1 81 ? 3.041 11.784 19.362 1.00 86.25 81 PRO A C 1
ATOM 631 O O . PRO A 1 81 ? 2.434 12.438 20.209 1.00 86.25 81 PRO A O 1
ATOM 634 N N . VAL A 1 82 ? 2.582 11.598 18.120 1.00 85.56 82 VAL A N 1
ATOM 635 C CA . VAL A 1 82 ? 1.242 11.970 17.666 1.00 85.56 82 VAL A CA 1
ATOM 636 C C . VAL A 1 82 ? 0.438 10.678 17.514 1.00 85.56 82 VAL A C 1
ATOM 638 O O . VAL A 1 82 ? 0.727 9.901 16.598 1.00 85.56 82 VAL A O 1
ATOM 641 N N . PRO A 1 83 ? -0.544 10.416 18.397 1.00 86.69 83 PRO A N 1
ATOM 642 C CA . PRO A 1 83 ? -1.306 9.179 18.353 1.00 86.69 83 PRO A CA 1
ATOM 643 C C . PRO A 1 83 ? -2.046 9.012 17.030 1.00 86.69 83 PRO A C 1
ATOM 645 O O . PRO A 1 83 ? -2.721 9.929 16.555 1.00 86.69 83 PRO A O 1
ATOM 648 N N . ILE A 1 84 ? -1.967 7.808 16.475 1.00 92.62 84 ILE A N 1
ATOM 649 C CA . ILE A 1 84 ? -2.745 7.432 15.300 1.00 92.62 84 ILE A CA 1
ATOM 650 C C . ILE A 1 84 ? -4.153 7.083 15.760 1.00 92.62 84 ILE A C 1
ATOM 652 O O . ILE A 1 84 ? -4.348 6.308 16.694 1.00 92.62 84 ILE A O 1
ATOM 656 N N . ASN A 1 85 ? -5.144 7.675 15.104 1.00 92.88 85 ASN A N 1
ATOM 657 C CA . ASN A 1 85 ? -6.546 7.515 15.454 1.00 92.88 85 ASN A CA 1
ATOM 658 C C . ASN A 1 85 ? -7.336 6.925 14.286 1.00 92.88 85 ASN A C 1
ATOM 660 O O . ASN A 1 85 ? -6.988 7.200 13.133 1.00 92.88 85 ASN A O 1
ATOM 664 N N . PRO A 1 86 ? -8.412 6.169 14.568 1.00 94.88 86 PRO A N 1
ATOM 665 C CA . PRO A 1 86 ? -8.946 5.815 15.886 1.00 94.88 86 PRO A CA 1
ATOM 666 C C . PRO A 1 86 ? -8.268 4.594 16.532 1.00 94.88 86 PRO A C 1
ATOM 668 O O . PRO A 1 86 ? -7.744 3.707 15.858 1.00 94.88 86 PRO A O 1
ATOM 671 N N . ALA A 1 87 ? -8.363 4.489 17.863 1.00 94.56 87 ALA A N 1
ATOM 672 C CA . ALA A 1 87 ? -7.771 3.387 18.633 1.00 94.56 87 ALA A CA 1
ATOM 673 C C . ALA A 1 87 ? -8.298 1.988 18.240 1.00 94.56 87 ALA A C 1
ATOM 675 O O . ALA A 1 87 ? -7.581 0.992 18.366 1.00 94.56 87 ALA A O 1
ATOM 676 N N . SER A 1 88 ? -9.544 1.891 17.760 1.00 95.62 88 SER A N 1
ATOM 677 C CA . SER A 1 88 ? -10.118 0.638 17.248 1.00 95.62 88 SER A CA 1
ATOM 678 C C . SER A 1 88 ? -9.392 0.152 15.990 1.00 95.62 88 SER A C 1
ATOM 680 O O . SER A 1 88 ? -9.035 -1.025 15.914 1.00 95.62 88 SER A O 1
ATOM 682 N N . ALA A 1 89 ? -9.098 1.059 15.054 1.00 97.12 89 ALA A N 1
ATOM 683 C CA . ALA A 1 89 ? -8.328 0.758 13.854 1.00 97.12 89 ALA A CA 1
ATOM 684 C C . ALA A 1 89 ? -6.874 0.410 14.190 1.00 97.12 89 ALA A C 1
ATOM 686 O O . ALA A 1 89 ? -6.366 -0.585 13.686 1.00 97.12 89 ALA A O 1
ATOM 687 N N . VAL A 1 90 ? -6.230 1.139 15.112 1.00 96.75 90 VAL A N 1
ATOM 688 C CA . VAL A 1 90 ? -4.870 0.808 15.585 1.00 96.75 90 VAL A CA 1
ATOM 689 C C . VAL A 1 90 ? -4.805 -0.611 16.151 1.00 96.75 90 VAL A C 1
ATOM 691 O O . VAL A 1 90 ? -3.935 -1.395 15.776 1.00 96.75 90 VAL A O 1
ATOM 694 N N . ARG A 1 91 ? -5.765 -0.992 17.005 1.00 96.44 91 ARG A N 1
ATOM 695 C CA . ARG A 1 91 ? -5.832 -2.356 17.550 1.00 96.44 91 ARG A CA 1
ATOM 696 C C . ARG A 1 91 ? -5.977 -3.402 16.446 1.00 96.44 91 ARG A C 1
ATOM 698 O O . ARG A 1 91 ? -5.332 -4.448 16.524 1.00 96.44 91 ARG A O 1
ATOM 705 N N . TRP A 1 92 ? -6.827 -3.140 15.454 1.00 97.75 92 TRP A N 1
ATOM 706 C CA . TRP A 1 92 ? -6.997 -4.024 14.303 1.00 97.75 92 TRP A CA 1
ATOM 707 C C . TRP A 1 92 ? -5.700 -4.136 13.492 1.00 97.75 92 TRP A C 1
ATOM 709 O O . TRP A 1 92 ? -5.262 -5.251 13.214 1.00 97.75 92 TRP A O 1
ATOM 719 N N . LEU A 1 93 ? -5.027 -3.014 13.219 1.00 98.19 93 LEU A N 1
ATOM 720 C CA . LEU A 1 93 ? -3.758 -2.955 12.492 1.00 98.19 93 LEU A CA 1
ATOM 721 C C . LEU A 1 93 ? -2.664 -3.769 13.188 1.00 98.19 93 LEU A C 1
ATOM 723 O O . LEU A 1 93 ? -2.005 -4.573 12.538 1.00 98.19 93 LEU A O 1
ATOM 727 N N . CYS A 1 94 ? -2.518 -3.673 14.513 1.00 97.81 94 CYS A N 1
ATOM 728 C CA . CYS A 1 94 ? -1.554 -4.497 15.251 1.00 97.81 94 CYS A CA 1
ATOM 729 C C . CYS A 1 94 ? -1.813 -6.009 15.107 1.00 97.81 94 CYS A C 1
ATOM 731 O O . CYS A 1 94 ? -0.872 -6.801 15.148 1.00 97.81 94 CYS A O 1
ATOM 733 N N . GLN A 1 95 ? -3.072 -6.438 14.952 1.00 97.56 95 GLN A N 1
ATOM 734 C CA . GLN A 1 95 ? -3.379 -7.842 14.647 1.00 97.56 95 GLN A CA 1
ATOM 735 C C . GLN A 1 95 ? -3.142 -8.164 13.171 1.00 97.56 95 GLN A C 1
ATOM 737 O O . GLN A 1 95 ? -2.669 -9.256 12.858 1.00 97.56 95 GLN A O 1
ATOM 742 N N . TYR A 1 96 ? -3.437 -7.222 12.276 1.00 98.06 96 TYR A N 1
ATOM 743 C CA . TYR A 1 96 ? -3.199 -7.361 10.847 1.00 98.06 96 TYR A CA 1
ATOM 744 C C . TYR A 1 96 ? -1.712 -7.561 10.535 1.00 98.06 96 TYR A C 1
ATOM 746 O O . TYR A 1 96 ? -1.379 -8.472 9.782 1.00 98.06 96 TYR A O 1
ATOM 754 N N . MET A 1 97 ? -0.812 -6.810 11.184 1.00 98.12 97 MET A N 1
ATOM 755 C CA . MET A 1 97 ? 0.641 -6.917 10.972 1.00 98.12 97 MET A CA 1
ATOM 756 C C . MET A 1 97 ? 1.184 -8.336 11.195 1.00 98.12 97 MET A C 1
ATOM 758 O O . MET A 1 97 ? 2.102 -8.757 10.504 1.00 98.12 97 MET A O 1
ATOM 762 N N . LYS A 1 98 ? 0.561 -9.136 12.070 1.00 96.88 98 LYS A N 1
ATOM 763 C CA . LYS A 1 98 ? 0.944 -10.544 12.303 1.00 96.88 98 LYS A CA 1
ATOM 764 C C . LYS A 1 98 ? 0.632 -11.476 11.128 1.00 96.88 98 LYS A C 1
ATOM 766 O O . LYS A 1 98 ? 1.117 -12.603 11.090 1.00 96.88 98 LYS A O 1
ATOM 771 N N . ARG A 1 99 ? -0.255 -11.051 10.226 1.00 97.25 99 ARG A N 1
ATOM 772 C CA . ARG A 1 99 ? -0.695 -11.814 9.050 1.00 97.25 99 ARG A CA 1
ATOM 773 C C . ARG A 1 99 ? 0.060 -11.415 7.786 1.00 97.25 99 ARG A C 1
ATOM 775 O O . ARG A 1 99 ? -0.056 -12.133 6.797 1.00 97.25 99 ARG A O 1
ATOM 782 N N . VAL A 1 100 ? 0.777 -10.291 7.805 1.00 98.00 100 VAL A N 1
ATOM 783 C CA . VAL A 1 100 ? 1.502 -9.775 6.641 1.00 98.00 100 VAL A CA 1
ATOM 784 C C . VAL A 1 100 ? 2.562 -10.787 6.211 1.00 98.00 100 VAL A C 1
ATOM 786 O O . VAL A 1 100 ? 3.199 -11.438 7.040 1.00 98.00 100 VAL A O 1
ATOM 789 N N . LYS A 1 101 ? 2.698 -10.946 4.898 1.00 97.06 101 LYS A N 1
ATOM 790 C CA . LYS A 1 101 ? 3.644 -11.849 4.238 1.00 97.06 101 LYS A CA 1
ATOM 791 C C . LYS A 1 101 ? 4.615 -11.126 3.324 1.00 97.06 101 LYS A C 1
ATOM 793 O O . LYS A 1 101 ? 5.716 -11.615 3.121 1.00 97.06 101 LYS A O 1
ATOM 798 N N . VAL A 1 102 ? 4.220 -9.963 2.822 1.00 97.00 102 VAL A N 1
ATOM 799 C CA . VAL A 1 102 ? 5.046 -9.159 1.931 1.00 97.00 102 VAL A CA 1
ATOM 800 C C . VAL A 1 102 ? 4.766 -7.679 2.157 1.00 97.00 102 VAL A C 1
ATOM 802 O O . VAL A 1 102 ? 3.621 -7.283 2.401 1.00 97.00 102 VAL A O 1
ATOM 805 N N . ILE A 1 103 ? 5.811 -6.863 2.087 1.00 97.56 103 ILE A N 1
ATOM 806 C CA . ILE A 1 103 ? 5.717 -5.406 2.093 1.00 97.56 103 ILE A CA 1
ATOM 807 C C . ILE A 1 103 ? 6.300 -4.891 0.783 1.00 97.56 103 ILE A C 1
ATOM 809 O O . ILE A 1 103 ? 7.446 -5.189 0.470 1.00 97.56 103 ILE A O 1
ATOM 813 N N . TYR A 1 104 ? 5.539 -4.076 0.057 1.00 97.50 104 TYR A N 1
ATOM 814 C CA . TYR A 1 104 ? 6.053 -3.297 -1.069 1.00 97.50 104 TYR A CA 1
ATOM 815 C C . TYR A 1 104 ? 6.152 -1.837 -0.651 1.00 97.50 104 TYR A C 1
ATOM 817 O O . TYR A 1 104 ? 5.164 -1.243 -0.215 1.00 97.50 104 TYR A O 1
ATOM 825 N N . ASN A 1 105 ? 7.334 -1.247 -0.771 1.00 97.25 105 ASN A N 1
ATOM 826 C CA . ASN A 1 105 ? 7.575 0.158 -0.485 1.00 97.25 105 ASN A CA 1
ATOM 827 C C . ASN A 1 105 ? 7.831 0.912 -1.790 1.00 97.25 105 ASN A C 1
ATOM 829 O O . ASN A 1 105 ? 8.916 0.815 -2.352 1.00 97.25 105 ASN A O 1
ATOM 833 N N . PHE A 1 106 ? 6.833 1.671 -2.231 1.00 97.31 106 PHE A N 1
ATOM 834 C CA . PHE A 1 106 ? 6.882 2.527 -3.411 1.00 97.31 106 PHE A CA 1
ATOM 835 C C . PHE A 1 106 ? 7.395 3.911 -3.013 1.00 97.31 106 PHE A C 1
ATOM 837 O O . PHE A 1 106 ? 6.736 4.634 -2.249 1.00 97.31 106 PHE A O 1
ATOM 844 N N . ARG A 1 107 ? 8.567 4.284 -3.519 1.00 97.00 107 ARG A N 1
ATOM 845 C CA . ARG A 1 107 ? 9.224 5.564 -3.256 1.00 97.00 107 ARG A CA 1
ATOM 846 C C . ARG A 1 107 ? 9.151 6.423 -4.520 1.00 97.00 107 ARG A C 1
ATOM 848 O O . ARG A 1 107 ? 9.798 6.077 -5.505 1.00 97.00 107 ARG A O 1
ATOM 855 N N . PRO A 1 108 ? 8.339 7.493 -4.520 1.00 96.19 108 PRO A N 1
ATOM 856 C CA . PRO A 1 108 ? 8.182 8.338 -5.695 1.00 96.19 108 PRO A CA 1
ATOM 857 C C . PRO A 1 108 ? 9.510 9.016 -6.054 1.00 96.19 108 PRO A C 1
ATOM 859 O O . PRO A 1 108 ? 10.233 9.470 -5.164 1.00 96.19 108 PRO A O 1
ATOM 862 N N . LEU A 1 109 ? 9.807 9.095 -7.349 1.00 97.25 109 LEU A N 1
ATOM 863 C CA . LEU A 1 109 ? 10.952 9.805 -7.915 1.00 97.25 109 LEU A CA 1
ATOM 864 C C . LEU A 1 109 ? 10.469 10.917 -8.856 1.00 97.25 109 LEU A C 1
ATOM 866 O O . LEU A 1 109 ? 9.269 11.108 -9.048 1.00 97.25 109 LEU A O 1
ATOM 870 N N . ILE A 1 110 ? 11.411 11.674 -9.423 1.00 94.94 110 ILE A N 1
ATOM 871 C CA . ILE A 1 110 ? 11.128 12.894 -10.194 1.00 94.94 110 ILE A CA 1
ATOM 872 C C . ILE A 1 110 ? 10.165 12.663 -11.369 1.00 94.94 110 ILE A C 1
ATOM 874 O O . ILE A 1 110 ? 9.297 13.497 -11.615 1.00 94.94 110 ILE A O 1
ATOM 878 N N . GLY A 1 111 ? 10.251 11.508 -12.036 1.00 96.00 111 GLY A N 1
ATOM 879 C CA . GLY A 1 111 ? 9.412 11.200 -13.189 1.00 96.00 111 GLY A CA 1
ATOM 880 C C . GLY A 1 111 ? 7.930 11.011 -12.850 1.00 96.00 111 GLY A C 1
ATOM 881 O O . GLY A 1 111 ? 7.092 11.133 -13.746 1.00 96.00 111 GLY A O 1
ATOM 882 N N . LEU A 1 112 ? 7.577 10.760 -11.579 1.00 96.50 112 LEU A N 1
ATOM 883 C CA . LEU A 1 112 ? 6.187 10.541 -11.153 1.00 96.50 112 LEU A CA 1
ATOM 884 C C . LEU A 1 112 ? 5.294 11.772 -11.343 1.00 96.50 112 LEU A C 1
ATOM 886 O O . LEU A 1 112 ? 4.096 11.616 -11.563 1.00 96.50 112 LEU A O 1
ATOM 890 N N . ASP A 1 113 ? 5.865 12.977 -11.301 1.00 94.69 113 ASP A N 1
ATOM 891 C CA . ASP A 1 113 ? 5.114 14.229 -11.458 1.00 94.69 113 ASP A CA 1
ATOM 892 C C . ASP A 1 113 ? 4.612 14.450 -12.900 1.00 94.69 113 ASP A C 1
ATOM 894 O O . ASP A 1 113 ? 3.795 15.340 -13.157 1.00 94.69 113 ASP A O 1
ATOM 898 N N . SER A 1 114 ? 5.088 13.650 -13.859 1.00 96.50 114 SER A N 1
ATOM 899 C CA . SER A 1 114 ? 4.613 13.667 -15.242 1.00 96.50 114 SER A CA 1
ATOM 900 C C . SER A 1 114 ? 3.355 12.809 -15.425 1.00 96.50 114 SER A C 1
ATOM 902 O O . SER A 1 114 ? 3.152 11.812 -14.737 1.00 96.50 114 SER A O 1
ATOM 904 N N . GLU A 1 115 ? 2.518 13.149 -16.411 1.00 96.81 115 GLU A N 1
ATOM 905 C CA . GLU A 1 115 ? 1.337 12.338 -16.754 1.00 96.81 115 GLU A CA 1
ATOM 906 C C . GLU A 1 115 ? 1.727 10.898 -17.127 1.00 96.81 115 GLU A C 1
ATOM 908 O O . GLU A 1 115 ? 1.096 9.947 -16.670 1.00 96.81 115 GLU A O 1
ATOM 913 N N . ALA A 1 116 ? 2.805 10.731 -17.900 1.00 97.00 116 ALA A N 1
ATOM 914 C CA . ALA A 1 116 ? 3.317 9.420 -18.290 1.00 97.00 116 ALA A CA 1
ATOM 915 C C . ALA A 1 116 ? 3.825 8.617 -17.083 1.00 97.00 116 ALA A C 1
ATOM 917 O O . ALA A 1 116 ? 3.480 7.445 -16.936 1.00 97.00 116 ALA A O 1
ATOM 918 N N . GLY A 1 117 ? 4.587 9.251 -16.186 1.00 97.62 117 GLY A N 1
ATOM 919 C CA . GLY A 1 117 ? 5.085 8.603 -14.974 1.00 97.62 117 GLY A CA 1
ATOM 920 C C . GLY A 1 117 ? 3.957 8.205 -14.030 1.00 97.62 117 GLY A C 1
ATOM 921 O O . GLY A 1 117 ? 3.962 7.099 -13.491 1.00 97.62 117 GLY A O 1
ATOM 922 N N . TRP A 1 118 ? 2.931 9.047 -13.895 1.00 97.06 118 TRP A N 1
ATOM 923 C CA . TRP A 1 118 ? 1.735 8.687 -13.144 1.00 97.06 118 TRP A CA 1
ATOM 924 C C . TRP A 1 118 ? 1.018 7.471 -13.742 1.00 97.06 118 TRP A C 1
ATOM 926 O O . TRP A 1 118 ? 0.680 6.549 -13.004 1.00 97.06 118 TRP A O 1
ATOM 936 N N . VAL A 1 119 ? 0.811 7.432 -15.064 1.00 97.81 119 VAL A N 1
ATOM 937 C CA . VAL A 1 119 ? 0.156 6.302 -15.751 1.00 97.81 119 VAL A CA 1
ATOM 938 C C . VAL A 1 119 ? 0.947 5.001 -15.585 1.00 97.81 119 VAL A C 1
ATOM 940 O O . VAL A 1 119 ? 0.355 3.956 -15.300 1.00 97.81 119 VAL A O 1
ATOM 943 N N . LEU A 1 120 ? 2.273 5.063 -15.711 1.00 98.06 120 LEU A N 1
ATOM 944 C CA . LEU A 1 120 ? 3.179 3.942 -15.466 1.00 98.06 120 LEU A CA 1
ATOM 945 C C . LEU A 1 120 ? 3.032 3.408 -14.035 1.00 98.06 120 LEU A C 1
ATOM 947 O O . LEU A 1 120 ? 2.737 2.227 -13.833 1.00 98.06 120 LEU A O 1
ATOM 951 N N . PHE A 1 121 ? 3.197 4.283 -13.040 1.00 97.75 121 PHE A N 1
ATOM 952 C CA . PHE A 1 121 ? 3.079 3.915 -11.632 1.00 97.75 121 PH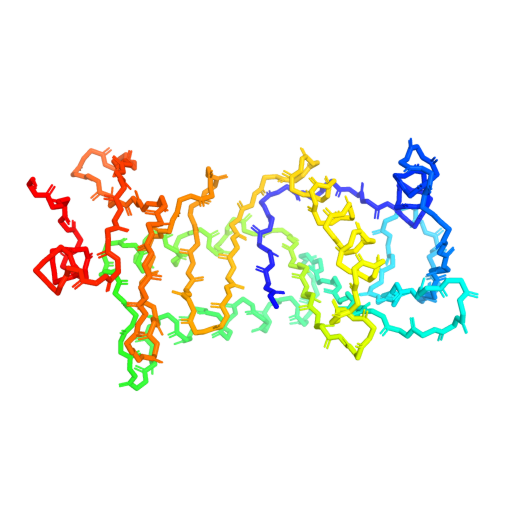E A CA 1
ATOM 953 C C . PHE A 1 121 ? 1.693 3.348 -11.305 1.00 97.75 121 PHE A C 1
ATOM 955 O O . PHE A 1 121 ? 1.596 2.286 -10.692 1.00 97.75 121 PHE A O 1
ATOM 962 N N . ASP A 1 122 ? 0.623 4.022 -11.731 1.00 97.19 122 ASP A N 1
ATOM 963 C CA . ASP A 1 122 ? -0.759 3.621 -11.460 1.00 97.19 122 ASP A CA 1
ATOM 964 C C . ASP A 1 122 ? -1.089 2.252 -12.076 1.00 97.19 122 ASP A C 1
ATOM 966 O O . ASP A 1 122 ? -1.805 1.457 -11.465 1.00 97.19 122 ASP A O 1
ATOM 970 N N . THR A 1 123 ? -0.515 1.925 -13.237 1.00 97.81 123 THR A N 1
ATOM 971 C CA . THR A 1 123 ? -0.697 0.617 -13.886 1.00 97.81 123 THR A CA 1
ATOM 972 C C . THR A 1 123 ? -0.081 -0.515 -13.074 1.00 97.81 123 THR A C 1
ATOM 974 O O . THR A 1 123 ? -0.759 -1.507 -12.780 1.00 97.81 123 THR A O 1
ATOM 977 N N . VAL A 1 124 ? 1.175 -0.361 -12.648 1.00 97.25 124 VAL A N 1
ATOM 978 C CA . VAL A 1 124 ? 1.839 -1.364 -11.802 1.00 97.25 124 VAL A CA 1
ATOM 979 C C . VAL A 1 124 ? 1.144 -1.451 -10.444 1.00 97.25 124 VAL A C 1
ATOM 981 O O . VAL A 1 124 ? 0.814 -2.540 -9.977 1.00 97.25 124 VAL A O 1
ATOM 984 N N . TRP A 1 125 ? 0.822 -0.310 -9.838 1.00 96.06 125 TRP A N 1
ATOM 985 C CA . TRP A 1 125 ? 0.133 -0.236 -8.554 1.00 96.06 125 TRP A CA 1
ATOM 986 C C . TRP A 1 125 ? -1.224 -0.952 -8.551 1.00 96.06 125 TRP A C 1
ATOM 988 O O . TRP A 1 125 ? -1.506 -1.762 -7.661 1.00 96.06 125 TRP A O 1
ATOM 998 N N . LYS A 1 126 ? -2.070 -0.682 -9.552 1.00 95.12 126 LYS A N 1
ATOM 999 C CA . LYS A 1 126 ? -3.377 -1.339 -9.702 1.00 95.12 126 LYS A CA 1
ATOM 1000 C C . LYS A 1 126 ? -3.236 -2.842 -9.882 1.00 95.12 126 LYS A C 1
ATOM 1002 O O . LYS A 1 126 ? -4.032 -3.589 -9.314 1.00 95.12 126 LYS A O 1
ATOM 1007 N N . SER A 1 127 ? -2.230 -3.276 -10.632 1.00 95.94 127 SER A N 1
ATOM 1008 C CA . SER A 1 127 ? -1.971 -4.694 -10.876 1.00 95.94 127 SER A CA 1
ATOM 1009 C C . SER A 1 127 ? -1.529 -5.401 -9.594 1.00 95.94 127 SER A C 1
ATOM 1011 O O . SER A 1 127 ? -2.155 -6.383 -9.200 1.00 95.94 127 SER A O 1
ATOM 1013 N N . VAL A 1 128 ? -0.590 -4.825 -8.834 1.00 94.19 128 VAL A N 1
ATOM 1014 C CA . VAL A 1 128 ? -0.195 -5.337 -7.508 1.00 94.19 128 VAL A CA 1
ATOM 1015 C C . VAL A 1 128 ? -1.406 -5.474 -6.578 1.00 94.19 128 VAL A C 1
ATOM 1017 O O . VAL A 1 128 ? -1.602 -6.524 -5.968 1.00 94.19 128 VAL A O 1
ATOM 1020 N N . ARG A 1 129 ? -2.267 -4.450 -6.498 1.00 93.00 129 ARG A N 1
ATOM 1021 C CA . ARG A 1 129 ? -3.484 -4.483 -5.661 1.00 93.00 129 ARG A CA 1
ATOM 1022 C C . ARG A 1 129 ? -4.543 -5.479 -6.125 1.00 93.00 129 ARG A C 1
ATOM 1024 O O . ARG A 1 129 ? -5.383 -5.886 -5.326 1.00 93.00 129 ARG A O 1
ATOM 1031 N N . LYS A 1 130 ? -4.559 -5.820 -7.410 1.00 92.69 130 LYS A N 1
ATOM 1032 C CA . LYS A 1 130 ? -5.469 -6.821 -7.969 1.00 92.69 130 LYS A CA 1
ATOM 1033 C C . LYS A 1 130 ? -4.984 -8.234 -7.651 1.00 92.69 130 LYS A C 1
ATOM 1035 O O . LYS A 1 130 ? -5.800 -9.102 -7.350 1.00 92.69 130 LYS A O 1
ATOM 1040 N N . GLU A 1 131 ? -3.673 -8.446 -7.699 1.00 93.62 131 GLU A N 1
ATOM 1041 C CA . GLU A 1 131 ? -3.054 -9.750 -7.463 1.00 93.62 131 GLU A CA 1
ATOM 1042 C C . GLU A 1 131 ? -2.891 -10.081 -5.976 1.00 93.62 131 GLU A C 1
ATOM 1044 O O . GLU A 1 131 ? -2.953 -11.251 -5.586 1.00 93.62 131 GLU A O 1
ATOM 1049 N N . LEU A 1 132 ? -2.721 -9.061 -5.132 1.00 94.19 132 LEU A N 1
ATOM 1050 C CA . LEU A 1 132 ? -2.493 -9.216 -3.702 1.00 94.19 132 LEU A CA 1
ATOM 1051 C C . LEU A 1 132 ? -3.605 -8.579 -2.882 1.00 94.19 132 LEU A C 1
ATOM 1053 O O . LEU A 1 132 ? -3.979 -7.424 -3.070 1.00 94.19 132 LEU A O 1
ATOM 1057 N N . LYS A 1 133 ? -4.062 -9.315 -1.869 1.00 94.94 133 LYS A N 1
ATOM 1058 C CA . LYS A 1 133 ? -4.898 -8.743 -0.812 1.00 94.94 133 LYS A CA 1
ATOM 1059 C C . LYS A 1 133 ? -4.001 -8.070 0.211 1.00 94.94 133 LYS A C 1
ATOM 1061 O O . LYS A 1 133 ? -3.066 -8.695 0.721 1.00 94.94 133 LYS A O 1
ATOM 1066 N N . GLY A 1 134 ? -4.286 -6.812 0.514 1.00 97.00 134 GLY A N 1
ATOM 1067 C CA . GLY A 1 134 ? -3.439 -6.027 1.392 1.00 97.00 134 GLY A CA 1
ATOM 1068 C C . GLY A 1 134 ? -4.079 -4.733 1.861 1.00 97.00 134 GLY A C 1
ATOM 1069 O O . GLY A 1 134 ? -5.159 -4.358 1.412 1.00 97.00 134 GLY A O 1
ATOM 1070 N N . ILE A 1 135 ? -3.362 -4.038 2.736 1.00 98.00 135 ILE A N 1
ATOM 1071 C CA . ILE A 1 135 ? -3.679 -2.668 3.146 1.00 98.00 135 ILE A CA 1
ATOM 1072 C C . ILE A 1 135 ? -2.595 -1.713 2.667 1.00 98.00 135 ILE A C 1
ATOM 1074 O O . ILE A 1 135 ? -1.460 -2.121 2.407 1.00 98.00 135 ILE A O 1
ATOM 1078 N N . VAL A 1 136 ? -2.935 -0.433 2.594 1.00 97.62 136 VAL A N 1
ATOM 1079 C CA . VAL A 1 136 ? -2.021 0.629 2.173 1.00 97.62 136 VAL A CA 1
ATOM 1080 C C . VAL A 1 136 ? -1.713 1.523 3.359 1.00 97.62 136 VAL A C 1
ATOM 1082 O O . VAL A 1 136 ? -2.587 1.780 4.181 1.00 97.62 136 VAL A O 1
ATOM 1085 N N . PHE A 1 137 ? -0.479 2.006 3.430 1.00 96.81 137 PHE A N 1
ATOM 1086 C CA . PHE A 1 137 ? -0.072 3.117 4.273 1.00 96.81 137 PHE A CA 1
ATOM 1087 C C . PHE A 1 137 ? 0.522 4.228 3.412 1.00 96.81 137 PHE A C 1
ATOM 1089 O O . PHE A 1 137 ? 1.529 4.030 2.719 1.00 96.81 137 PHE A O 1
ATOM 1096 N N . CYS A 1 138 ? -0.070 5.410 3.513 1.00 92.44 138 CYS A N 1
ATOM 1097 C CA . CYS A 1 138 ? 0.466 6.641 2.954 1.00 92.44 138 CYS A CA 1
ATOM 1098 C C . CYS A 1 138 ? 0.859 7.569 4.102 1.00 92.44 138 CYS A C 1
ATOM 1100 O O . CYS A 1 138 ? 0.052 7.864 4.986 1.00 92.44 138 CYS A O 1
ATOM 1102 N N . GLU A 1 139 ? 2.112 8.018 4.107 1.00 88.00 139 GLU A N 1
ATOM 1103 C CA . GLU A 1 139 ? 2.567 9.013 5.074 1.00 88.00 139 GLU A CA 1
ATOM 1104 C C . GLU A 1 139 ? 1.756 10.304 4.905 1.00 88.00 139 GLU A C 1
ATOM 1106 O O . GLU A 1 139 ? 1.472 10.721 3.786 1.00 88.00 139 GLU A O 1
ATOM 1111 N N . GLY A 1 140 ? 1.332 10.904 6.018 1.00 86.31 140 GLY A N 1
ATOM 1112 C CA . GLY A 1 140 ? 0.455 12.078 6.005 1.00 86.31 140 GLY A CA 1
ATOM 1113 C C . GLY A 1 140 ? -1.027 11.783 5.739 1.00 86.31 140 GLY A C 1
ATOM 1114 O O . GLY A 1 140 ? -1.850 12.664 5.953 1.00 86.31 140 GLY A O 1
ATOM 1115 N N . GLU A 1 141 ? -1.403 10.560 5.352 1.00 89.12 141 GLU A N 1
ATOM 1116 C CA . GLU A 1 141 ? -2.811 10.167 5.172 1.00 89.12 141 GLU A CA 1
ATOM 1117 C C . GLU A 1 141 ? -3.234 9.121 6.209 1.00 89.12 141 GLU A C 1
ATOM 1119 O O . GLU A 1 141 ? -4.218 9.296 6.933 1.00 89.12 141 GLU A O 1
ATOM 1124 N N . GLY A 1 142 ? -2.439 8.058 6.346 1.00 93.62 142 GLY A N 1
ATOM 1125 C CA . GLY A 1 142 ? -2.665 6.933 7.246 1.00 93.62 142 GLY A CA 1
ATOM 1126 C C . GLY A 1 142 ? -2.871 5.612 6.504 1.00 93.62 142 GLY A C 1
ATOM 1127 O O . GLY A 1 142 ? -2.416 5.427 5.377 1.00 93.62 142 GLY A O 1
ATOM 1128 N N . PHE A 1 143 ? -3.530 4.673 7.178 1.00 97.38 143 PHE A N 1
ATOM 1129 C CA . PHE A 1 143 ? -3.847 3.340 6.686 1.00 97.38 143 PHE A CA 1
ATOM 1130 C C . PHE A 1 143 ? -5.242 3.225 6.072 1.00 97.38 143 PHE A C 1
ATOM 1132 O O . PHE A 1 143 ? -6.202 3.837 6.555 1.00 97.38 143 PHE A O 1
ATOM 1139 N N . THR A 1 144 ? -5.360 2.322 5.101 1.00 97.62 144 THR A N 1
ATOM 1140 C CA . THR A 1 144 ? -6.632 1.806 4.579 1.00 97.62 144 THR A CA 1
ATOM 1141 C C . THR A 1 144 ? -6.957 0.408 5.121 1.00 97.62 144 THR A C 1
ATOM 1143 O O . THR A 1 144 ? -6.091 -0.272 5.674 1.00 97.62 144 THR A O 1
ATOM 1146 N N . ASN A 1 145 ? -8.213 -0.032 4.997 1.00 97.12 145 ASN A N 1
ATOM 1147 C CA . ASN A 1 145 ? -8.575 -1.448 5.123 1.00 97.12 145 ASN A CA 1
ATOM 1148 C C . ASN A 1 145 ? -8.332 -2.205 3.803 1.00 97.12 145 ASN A C 1
ATOM 1150 O O . ASN A 1 145 ? -7.893 -1.631 2.808 1.00 97.12 145 ASN A O 1
ATOM 1154 N N . GLU A 1 146 ? -8.636 -3.506 3.798 1.00 95.44 146 GLU A N 1
ATOM 1155 C CA . GLU A 1 146 ? -8.445 -4.381 2.630 1.00 95.44 146 GLU A CA 1
ATOM 1156 C C . GLU A 1 146 ? -9.302 -3.960 1.413 1.00 95.44 146 GLU A C 1
ATOM 1158 O O . GLU A 1 146 ? -8.910 -4.212 0.276 1.00 95.44 146 GLU A O 1
ATOM 1163 N N . GLU A 1 147 ? -10.416 -3.250 1.631 1.00 94.88 147 GLU A N 1
ATOM 1164 C CA . GLU A 1 147 ? -11.289 -2.706 0.574 1.00 94.88 147 GLU A CA 1
ATOM 1165 C C . GLU A 1 147 ? -10.821 -1.324 0.067 1.00 94.88 147 GLU A C 1
ATOM 1167 O O . GLU A 1 147 ? -11.357 -0.773 -0.893 1.00 94.88 147 GLU A O 1
ATOM 1172 N N . GLY A 1 148 ? -9.779 -0.751 0.679 1.00 94.69 148 GLY A N 1
ATOM 1173 C CA . GLY A 1 148 ? -9.223 0.550 0.314 1.00 94.69 148 GLY A CA 1
ATOM 1174 C C . GLY A 1 148 ? -9.907 1.759 0.958 1.00 94.69 148 GLY A C 1
ATOM 1175 O O . GLY A 1 148 ? -9.580 2.882 0.585 1.00 94.69 148 GLY A O 1
ATOM 1176 N N . ALA A 1 149 ? -10.812 1.565 1.918 1.00 96.69 149 ALA A N 1
ATOM 1177 C CA . ALA A 1 149 ? -11.386 2.652 2.706 1.00 96.69 149 ALA A CA 1
ATOM 1178 C C . ALA A 1 149 ? -10.390 3.129 3.775 1.00 96.69 149 ALA A C 1
ATOM 1180 O O . ALA A 1 149 ? -9.743 2.315 4.436 1.00 96.69 149 ALA A O 1
ATOM 1181 N N . GLN A 1 150 ? -10.282 4.442 3.978 1.00 96.25 150 GLN A N 1
ATOM 1182 C CA . GLN A 1 150 ? -9.423 5.040 4.997 1.00 96.25 150 GLN A CA 1
ATOM 1183 C C . GLN A 1 150 ? -9.888 4.625 6.398 1.00 96.25 150 GLN A C 1
ATOM 1185 O O . GLN A 1 150 ? -11.036 4.866 6.768 1.00 96.25 150 GLN A O 1
ATOM 1190 N N . ILE A 1 151 ? -8.999 4.038 7.202 1.00 97.38 151 ILE A N 1
ATOM 1191 C CA . ILE A 1 151 ? -9.325 3.586 8.568 1.00 97.38 151 ILE A CA 1
ATOM 1192 C C . ILE A 1 151 ? -8.572 4.325 9.657 1.00 97.38 151 ILE A C 1
ATOM 1194 O O . ILE A 1 151 ? -8.950 4.216 10.815 1.00 97.38 151 ILE A O 1
ATOM 1198 N N . THR A 1 152 ? -7.534 5.082 9.312 1.00 95.12 152 THR A N 1
ATOM 1199 C CA . THR A 1 152 ? -6.873 5.997 10.249 1.00 95.12 152 THR A CA 1
ATOM 1200 C C . THR A 1 152 ? -6.667 7.355 9.608 1.00 95.12 152 THR A C 1
ATOM 1202 O O . THR A 1 152 ? -6.498 7.428 8.400 1.00 95.12 152 THR A O 1
ATOM 1205 N N . CYS A 1 153 ? -6.596 8.415 10.400 1.00 83.75 153 CYS A N 1
ATOM 1206 C CA . CYS A 1 153 ? -6.335 9.764 9.906 1.00 83.75 153 CYS A CA 1
ATOM 1207 C C . CYS A 1 153 ? -5.002 10.279 10.451 1.00 83.75 153 CYS A C 1
ATOM 1209 O O . CYS A 1 153 ? -4.851 10.420 11.665 1.00 83.75 153 CYS A O 1
ATOM 1211 N N . GLN A 1 154 ? -4.072 10.613 9.556 1.00 79.44 154 GLN A N 1
ATOM 1212 C CA . GLN A 1 154 ? -2.846 11.359 9.874 1.00 79.44 154 GLN A CA 1
ATOM 1213 C C . GLN A 1 154 ? -2.741 12.678 9.095 1.00 79.44 154 GLN A C 1
ATOM 1215 O O . GLN A 1 154 ? -1.654 13.238 8.996 1.00 79.44 154 GLN A O 1
ATOM 1220 N N . PHE A 1 155 ? -3.862 13.185 8.570 1.00 69.75 155 PHE A N 1
ATOM 1221 C CA . PHE A 1 155 ? -3.901 14.401 7.759 1.00 69.75 155 PHE A CA 1
ATOM 1222 C C . PHE A 1 155 ? -3.289 15.598 8.496 1.00 69.75 155 PHE A C 1
ATOM 1224 O O . PHE A 1 155 ? -3.818 16.087 9.496 1.00 69.75 155 PHE A O 1
ATOM 1231 N N . THR A 1 156 ? -2.158 16.079 7.989 1.00 62.66 156 THR A N 1
ATOM 1232 C CA . THR A 1 156 ? -1.440 17.236 8.520 1.00 62.66 156 THR A CA 1
ATOM 1233 C C . THR A 1 156 ? -1.860 18.498 7.760 1.00 62.66 156 THR A C 1
ATOM 1235 O O . THR A 1 156 ? -1.217 18.913 6.805 1.00 62.66 156 THR A O 1
ATOM 1238 N N . GLY A 1 157 ? -2.954 19.145 8.177 1.00 61.84 157 GLY A N 1
ATOM 1239 C CA . GLY A 1 157 ? -3.339 20.471 7.664 1.00 61.84 157 GLY A CA 1
ATOM 1240 C C . GLY A 1 157 ? -4.807 20.617 7.268 1.00 61.84 157 GLY A C 1
ATOM 1241 O O . GLY A 1 157 ? -5.653 19.804 7.631 1.00 61.84 157 GLY A O 1
ATOM 1242 N N . THR A 1 158 ? -5.114 21.695 6.538 1.00 65.06 158 THR A N 1
ATOM 1243 C CA . THR A 1 158 ? -6.446 21.971 5.972 1.00 65.06 158 THR A CA 1
ATOM 1244 C C . THR A 1 158 ? -6.630 21.147 4.699 1.00 65.06 158 THR A C 1
ATOM 1246 O O . THR A 1 158 ? -6.447 21.636 3.587 1.00 65.06 158 THR A O 1
ATOM 1249 N N . MET A 1 159 ? -6.939 19.864 4.869 1.00 74.00 159 MET A N 1
ATOM 1250 C CA . MET A 1 159 ? -7.328 19.007 3.751 1.00 74.00 159 MET A CA 1
ATOM 1251 C C . MET A 1 159 ? -8.781 19.297 3.364 1.00 74.00 159 MET A C 1
ATOM 1253 O O . MET A 1 159 ? -9.599 19.699 4.188 1.00 74.00 159 MET A O 1
ATOM 1257 N N . SER A 1 160 ? -9.104 19.118 2.088 1.00 81.44 160 SER A N 1
ATOM 1258 C CA . SER A 1 160 ? -10.463 19.263 1.567 1.00 81.44 160 SER A CA 1
ATOM 1259 C C . SER A 1 160 ? -10.726 18.159 0.556 1.00 81.44 160 SER A C 1
ATOM 1261 O O . SER A 1 160 ? -9.788 17.639 -0.047 1.00 81.44 160 SER A O 1
ATOM 1263 N N . GLY A 1 161 ? -11.993 17.797 0.384 1.00 87.50 161 GLY A N 1
ATOM 1264 C CA . GLY A 1 161 ? -12.396 16.723 -0.514 1.00 87.50 161 GLY A CA 1
ATOM 1265 C C . GLY A 1 161 ? -13.076 15.573 0.215 1.00 87.50 161 GLY A C 1
ATOM 1266 O O . GLY A 1 161 ? -13.156 15.541 1.442 1.00 87.50 161 GLY A O 1
ATOM 1267 N N . GLN A 1 162 ? -13.597 14.647 -0.581 1.00 91.88 162 GLN A N 1
ATOM 1268 C CA . GLN A 1 162 ? -14.317 13.471 -0.112 1.00 91.88 162 GLN A CA 1
ATOM 1269 C C . GLN A 1 162 ? -13.393 12.259 -0.176 1.00 91.88 162 GLN A C 1
ATOM 1271 O O . GLN A 1 162 ? -12.783 12.002 -1.214 1.00 91.88 162 GLN A O 1
ATOM 1276 N N . VAL A 1 163 ? -13.321 11.502 0.914 1.00 92.06 163 VAL A N 1
ATOM 1277 C CA . VAL A 1 163 ? -12.578 10.240 0.993 1.00 92.06 163 VAL A CA 1
ATOM 1278 C C . VAL A 1 163 ? -13.513 9.118 1.434 1.00 92.06 163 VAL A C 1
ATOM 1280 O O . VAL A 1 163 ? -14.346 9.312 2.319 1.00 92.06 163 VAL A O 1
ATOM 1283 N N . ASN A 1 164 ? -13.387 7.934 0.824 1.00 95.50 164 ASN A N 1
ATOM 1284 C CA . ASN A 1 164 ? -14.058 6.742 1.341 1.00 95.50 164 ASN A CA 1
ATOM 1285 C C . ASN A 1 164 ? -13.363 6.318 2.638 1.00 95.50 164 ASN A C 1
ATOM 1287 O O . ASN A 1 164 ? -12.173 6.005 2.618 1.00 95.50 164 ASN A O 1
ATOM 1291 N N . ALA A 1 165 ? -14.085 6.317 3.750 1.00 96.38 165 ALA A N 1
ATOM 1292 C CA . ALA A 1 165 ? -13.568 5.994 5.072 1.00 96.38 165 ALA A CA 1
ATOM 1293 C C . ALA A 1 165 ? -14.372 4.857 5.707 1.00 96.38 165 ALA A C 1
ATOM 1295 O O . ALA A 1 165 ? -15.515 4.600 5.332 1.00 96.38 165 ALA A O 1
ATOM 1296 N N . ALA A 1 166 ? -13.787 4.178 6.691 1.00 97.69 166 ALA A N 1
ATOM 1297 C CA . ALA A 1 166 ? -14.464 3.135 7.444 1.00 97.69 166 ALA A CA 1
ATOM 1298 C C . ALA A 1 166 ? -14.099 3.170 8.925 1.00 97.69 166 ALA A C 1
ATOM 1300 O O . ALA A 1 166 ? -12.940 3.334 9.301 1.00 97.69 166 ALA A O 1
ATOM 1301 N N . VAL A 1 167 ? -15.093 2.936 9.779 1.00 97.31 167 VAL A N 1
ATOM 1302 C CA . VAL A 1 167 ? -14.877 2.677 11.209 1.00 97.31 167 VAL A CA 1
ATOM 1303 C C . VAL A 1 167 ? -15.196 1.228 11.530 1.00 97.31 167 VAL A C 1
ATOM 1305 O O . VAL A 1 167 ? -16.044 0.611 10.885 1.00 97.31 167 VAL A O 1
ATOM 1308 N N . LEU A 1 168 ? -14.507 0.672 12.522 1.00 96.50 168 LEU A N 1
ATOM 1309 C CA . LEU A 1 168 ? -14.750 -0.694 12.965 1.00 96.50 168 LEU A CA 1
ATOM 1310 C C . LEU A 1 168 ? -15.941 -0.714 13.931 1.00 96.50 168 LEU A C 1
ATOM 1312 O O . LEU A 1 168 ? -15.866 -0.120 15.008 1.00 96.50 168 LEU A O 1
ATOM 1316 N N . GLY A 1 169 ? -17.022 -1.387 13.541 1.00 92.75 169 GLY A N 1
ATOM 1317 C CA . GLY A 1 169 ? -18.197 -1.605 14.379 1.00 92.75 169 GLY A CA 1
ATOM 1318 C C . GLY A 1 169 ? -17.920 -2.544 15.557 1.00 92.75 169 GLY A C 1
ATOM 1319 O O . GLY A 1 169 ? -16.905 -3.241 15.610 1.00 92.75 169 GLY A O 1
ATOM 1320 N N . GLU A 1 170 ? -18.849 -2.592 16.515 1.00 89.31 170 GLU A N 1
ATOM 1321 C CA . GLU A 1 170 ? -18.757 -3.488 17.682 1.00 89.31 170 GLU A CA 1
ATOM 1322 C C . GLU A 1 170 ? -18.790 -4.979 17.304 1.00 89.31 170 GLU A C 1
ATOM 1324 O O . GLU A 1 170 ? -18.265 -5.823 18.028 1.00 89.31 170 GLU A O 1
ATOM 1329 N N . ASP A 1 171 ? -19.368 -5.299 16.147 1.00 90.62 171 ASP A N 1
ATOM 1330 C CA . ASP A 1 171 ? -19.395 -6.626 15.528 1.00 90.62 171 ASP A CA 1
ATOM 1331 C C . ASP A 1 171 ? -18.073 -7.006 14.832 1.00 90.62 171 ASP A C 1
ATOM 1333 O O . ASP A 1 171 ? -17.945 -8.102 14.278 1.00 90.62 171 ASP A O 1
ATOM 1337 N N . GLY A 1 172 ? -17.083 -6.109 14.854 1.00 90.12 172 GLY A N 1
ATOM 1338 C CA . GLY A 1 172 ? -15.799 -6.285 14.186 1.00 90.12 172 GLY A CA 1
ATOM 1339 C C . GLY A 1 172 ? -15.866 -6.126 12.667 1.00 90.12 172 GLY A C 1
ATOM 1340 O O . GLY A 1 172 ? -14.919 -6.532 11.995 1.00 90.12 172 GLY A O 1
ATOM 1341 N N . GLN A 1 173 ? -16.952 -5.566 12.123 1.00 94.56 173 GLN A N 1
ATOM 1342 C CA . GLN A 1 173 ? -17.097 -5.296 10.693 1.00 94.56 173 GLN A CA 1
ATOM 1343 C C . GLN A 1 173 ? -16.773 -3.838 10.363 1.00 94.56 173 GLN A C 1
ATOM 1345 O O . GLN A 1 173 ? -17.032 -2.925 11.150 1.00 94.56 173 GLN A O 1
ATOM 1350 N N . TRP A 1 174 ? -16.210 -3.608 9.177 1.00 97.06 174 TRP A N 1
ATOM 1351 C CA . TRP A 1 174 ? -15.985 -2.258 8.668 1.00 97.06 174 TRP A CA 1
ATOM 1352 C C . TRP A 1 174 ? -17.306 -1.625 8.232 1.00 97.06 174 TRP A C 1
ATOM 1354 O O . TRP A 1 174 ? -18.071 -2.210 7.469 1.00 97.06 174 TRP A O 1
ATOM 1364 N N . GLN A 1 175 ? -17.565 -0.413 8.710 1.00 96.75 175 GLN A N 1
ATOM 1365 C CA . GLN A 1 175 ? -18.717 0.391 8.324 1.00 96.75 175 GLN A CA 1
ATOM 1366 C C . GLN A 1 175 ? -18.238 1.554 7.464 1.00 96.75 175 GLN A C 1
ATOM 1368 O O . GLN A 1 175 ? -17.738 2.547 7.994 1.00 96.75 175 GLN A O 1
ATOM 1373 N N . GLU A 1 176 ? -18.392 1.422 6.149 1.00 96.62 176 GLU A N 1
ATOM 1374 C CA . GLU A 1 176 ? -17.953 2.430 5.181 1.00 96.62 176 GLU A CA 1
ATOM 1375 C C . GLU A 1 176 ? -18.887 3.649 5.119 1.00 96.62 176 GLU A C 1
ATOM 1377 O O . GLU A 1 176 ? -20.095 3.571 5.408 1.00 96.62 17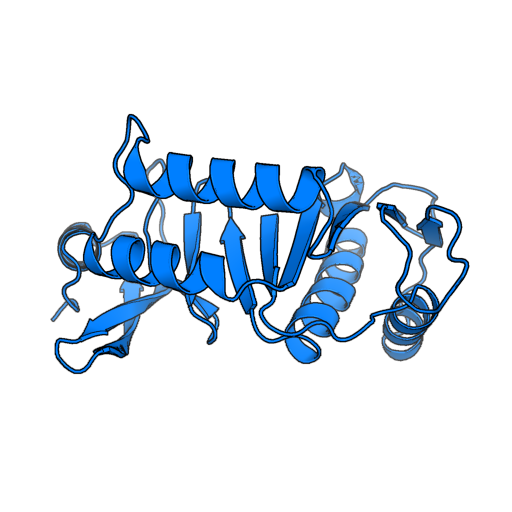6 GLU A O 1
ATOM 1382 N N . PHE A 1 177 ? -18.312 4.802 4.776 1.00 95.94 177 PHE A N 1
ATOM 1383 C CA . PHE A 1 177 ? -18.995 6.073 4.550 1.00 95.94 177 PHE A CA 1
ATOM 1384 C C . PHE A 1 177 ? -18.098 7.063 3.793 1.00 95.94 177 PHE A C 1
ATOM 1386 O O . PHE A 1 177 ? -16.875 6.958 3.806 1.00 95.94 177 PHE A O 1
ATOM 1393 N N . SER A 1 178 ? -18.717 8.065 3.165 1.00 95.50 178 SER A N 1
ATOM 1394 C CA . SER A 1 178 ? -17.993 9.205 2.591 1.00 95.50 178 SER A CA 1
ATOM 1395 C C . SER A 1 178 ? -17.674 10.210 3.693 1.00 95.50 178 SER A C 1
ATOM 1397 O O . SER A 1 178 ? -18.580 10.639 4.410 1.00 95.50 178 SER A O 1
ATOM 1399 N N . LEU A 1 179 ? -16.405 10.577 3.833 1.00 93.12 179 LEU A N 1
ATOM 1400 C CA . LEU A 1 179 ? -15.928 11.557 4.801 1.00 93.12 179 LEU A CA 1
ATOM 1401 C C . LEU A 1 179 ? -15.506 12.835 4.074 1.00 93.12 179 LEU A C 1
ATOM 1403 O O . LEU A 1 179 ? -14.612 12.803 3.228 1.00 93.12 179 LEU A O 1
ATOM 1407 N N . ASP A 1 180 ? -16.125 13.958 4.438 1.00 92.44 180 ASP A N 1
ATOM 1408 C CA . ASP A 1 180 ? -15.678 15.282 4.010 1.00 92.44 180 ASP A CA 1
ATOM 1409 C C . ASP A 1 180 ? -14.525 15.749 4.903 1.00 92.44 180 ASP A C 1
ATOM 1411 O O . ASP A 1 180 ? -14.709 15.980 6.097 1.00 92.44 180 ASP A O 1
ATOM 1415 N N . LEU A 1 181 ? -13.334 15.915 4.329 1.00 89.62 181 LEU A N 1
ATOM 1416 C CA . LEU A 1 181 ? -12.155 16.387 5.060 1.00 89.62 181 LEU A CA 1
ATOM 1417 C C . LEU A 1 181 ? -12.260 17.859 5.487 1.00 89.62 181 LEU A C 1
ATOM 1419 O O . LEU A 1 181 ? -11.493 18.299 6.339 1.00 89.62 181 LEU A O 1
ATOM 1423 N N . SER A 1 182 ? -13.205 18.618 4.926 1.00 90.62 182 SER A N 1
ATOM 1424 C CA . SER A 1 182 ? -13.499 19.988 5.355 1.00 90.62 182 SER A CA 1
ATOM 1425 C C . SER A 1 182 ? -14.515 20.069 6.502 1.00 90.62 182 SER A C 1
ATOM 1427 O O . SER A 1 182 ? -14.654 21.126 7.125 1.00 90.62 182 SER A O 1
ATOM 1429 N N . ASP A 1 183 ? -15.193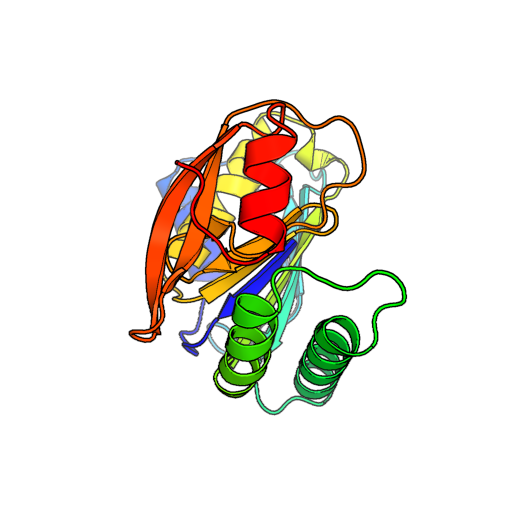 18.962 6.827 1.00 91.56 183 ASP A N 1
ATOM 1430 C CA . ASP A 1 183 ? -16.102 18.871 7.967 1.00 91.56 183 ASP A CA 1
ATOM 1431 C C . ASP A 1 183 ? -15.342 18.416 9.222 1.00 91.56 183 ASP A C 1
ATOM 1433 O O . ASP A 1 183 ? -15.144 17.228 9.495 1.00 91.56 183 ASP A O 1
ATOM 1437 N N . ASN A 1 184 ? -14.942 19.399 10.031 1.00 89.75 184 ASN A N 1
ATOM 1438 C CA . ASN A 1 184 ? -14.249 19.162 11.298 1.00 89.75 184 ASN A CA 1
ATOM 1439 C C . ASN A 1 184 ? -15.046 18.265 12.258 1.00 89.75 184 ASN A C 1
ATOM 1441 O O . ASN A 1 184 ? -14.448 17.503 13.016 1.00 89.75 184 ASN A O 1
ATOM 1445 N N . GLN A 1 185 ? -16.380 18.334 12.241 1.00 92.50 185 GLN A N 1
ATOM 1446 C CA . GLN A 1 185 ? -17.203 17.507 13.115 1.00 92.50 185 GLN A CA 1
ATOM 1447 C C . GLN A 1 185 ? -17.157 16.046 12.658 1.00 92.50 185 GLN A C 1
ATOM 1449 O O . GLN A 1 185 ? -16.946 15.155 13.483 1.00 92.50 185 GLN A O 1
ATOM 1454 N N . ALA A 1 186 ? -17.292 15.792 11.354 1.00 92.19 186 ALA A N 1
ATOM 1455 C CA . ALA A 1 186 ? -17.162 14.448 10.794 1.00 92.19 186 ALA A CA 1
ATOM 1456 C C . ALA A 1 186 ? -15.767 13.849 11.058 1.00 92.19 186 ALA A C 1
ATOM 1458 O O . ALA A 1 186 ? -15.656 12.683 11.450 1.00 92.19 186 ALA A O 1
ATOM 1459 N N . LEU A 1 187 ? -14.709 14.659 10.936 1.00 90.94 187 LEU A N 1
ATOM 1460 C CA . LEU A 1 187 ? -13.343 14.259 11.281 1.00 90.94 187 LEU A CA 1
ATOM 1461 C C . LEU A 1 187 ? -13.193 13.882 12.759 1.00 90.94 187 LEU A C 1
ATOM 1463 O O . LEU A 1 187 ? -12.588 12.854 13.065 1.00 90.94 187 LEU A O 1
ATOM 1467 N N . GLU A 1 188 ? -13.762 14.662 13.682 1.00 91.94 188 GLU A N 1
ATOM 1468 C CA . GLU A 1 188 ? -13.737 14.331 15.111 1.00 91.94 188 GLU A CA 1
ATOM 1469 C C . GLU A 1 188 ? -14.431 12.995 15.412 1.00 91.94 188 GLU A C 1
ATOM 1471 O O . GLU A 1 188 ? -13.921 12.202 16.210 1.00 91.94 188 GLU A O 1
ATOM 1476 N N . TYR A 1 189 ? -15.578 12.720 14.778 1.00 94.12 189 TYR A N 1
ATOM 1477 C CA . TYR A 1 189 ? -16.257 11.426 14.910 1.00 94.12 189 TYR A CA 1
ATOM 1478 C C . TYR A 1 189 ? -15.373 10.287 14.396 1.00 94.12 189 TYR A C 1
ATOM 1480 O O . TYR A 1 189 ? -15.158 9.306 15.117 1.00 94.12 189 TYR A O 1
ATOM 1488 N N . PHE A 1 190 ? -14.782 10.445 13.210 1.00 94.31 190 PHE A N 1
ATOM 1489 C CA . PHE A 1 190 ? -13.892 9.442 12.631 1.00 94.31 190 PHE A CA 1
ATOM 1490 C C . PHE A 1 190 ? -12.672 9.157 13.520 1.00 94.31 190 PHE A C 1
ATOM 1492 O O . PHE A 1 190 ? -12.370 7.997 13.803 1.00 94.31 190 PHE A O 1
ATOM 1499 N N . GLN A 1 191 ? -12.027 10.198 14.059 1.00 92.38 191 GLN A N 1
ATOM 1500 C CA . GLN A 1 191 ? -10.894 10.065 14.985 1.00 92.38 191 GLN A CA 1
ATOM 1501 C C . GLN A 1 191 ? -11.273 9.359 16.297 1.00 92.38 191 GLN A C 1
ATOM 1503 O O . GLN A 1 191 ? -10.436 8.703 16.915 1.00 92.38 191 GLN A O 1
ATOM 1508 N N . ARG A 1 192 ? -12.541 9.432 16.717 1.00 93.81 192 ARG A N 1
ATOM 1509 C CA . ARG A 1 192 ? -13.071 8.674 17.865 1.00 93.81 192 ARG A CA 1
ATOM 1510 C C . ARG A 1 192 ? -13.514 7.253 17.503 1.00 93.81 192 ARG A C 1
ATOM 1512 O O . ARG A 1 192 ? -13.931 6.511 18.389 1.00 93.81 192 ARG A O 1
ATOM 1519 N N . GLY A 1 193 ? -13.413 6.860 16.234 1.00 94.62 193 GLY A N 1
ATOM 1520 C CA . GLY A 1 193 ? -13.836 5.551 15.736 1.00 94.62 193 GLY A CA 1
ATOM 1521 C C . GLY A 1 193 ? -15.348 5.438 15.584 1.00 94.62 193 GLY A C 1
ATOM 1522 O O . GLY A 1 193 ? -15.895 4.349 15.719 1.00 94.62 193 GLY A O 1
ATOM 1523 N N . GLN A 1 194 ? -16.022 6.563 15.350 1.00 94.50 194 GLN A N 1
ATOM 1524 C CA . GLN A 1 194 ? -17.468 6.662 15.216 1.00 94.50 194 GLN A CA 1
ATOM 1525 C C . GLN A 1 194 ? -17.827 7.096 13.797 1.00 94.50 194 GLN A C 1
ATOM 1527 O O . GLN A 1 194 ? -17.179 7.968 13.219 1.00 94.50 194 GLN A O 1
ATOM 1532 N N . LYS A 1 195 ? -18.872 6.490 13.234 1.00 92.31 195 LYS A N 1
ATOM 1533 C CA . LYS A 1 195 ? -19.405 6.894 11.935 1.00 92.31 195 LYS A CA 1
ATOM 1534 C C . LYS A 1 195 ? -20.117 8.251 12.095 1.00 92.31 195 LYS A C 1
ATOM 1536 O O . LYS A 1 195 ? -20.980 8.345 12.972 1.00 92.31 195 LYS A O 1
ATOM 1541 N N . PRO A 1 196 ? -19.774 9.282 11.301 1.00 88.06 196 PRO A N 1
ATOM 1542 C CA . PRO A 1 196 ? -20.513 10.541 11.270 1.00 88.06 196 PRO A CA 1
ATOM 1543 C C . PRO A 1 196 ? -21.984 10.313 10.892 1.00 88.06 196 PRO A C 1
ATOM 1545 O O . PRO A 1 196 ? -22.295 9.371 10.157 1.00 88.06 196 PRO A O 1
ATOM 1548 N N . ALA A 1 197 ? -22.870 11.146 11.439 1.00 77.00 197 ALA A N 1
ATOM 1549 C CA . ALA A 1 197 ? -24.316 11.072 11.218 1.00 77.00 197 ALA A CA 1
ATOM 1550 C C . ALA A 1 197 ? -24.737 11.618 9.847 1.00 77.00 197 ALA A C 1
ATOM 1552 O O . ALA A 1 197 ? -24.083 12.572 9.372 1.00 77.00 197 ALA A O 1
#

pLDDT: mean 94.04, std 5.81, range [61.84, 98.5]

Sequence (197 aa):
MKFFGVTDKAISIDDIADWLQENMIDAEIESDQESEPGDWQELTLLLDSGEPVVDVVKLSCATSEFDEAIEETVRMLLDSPVPINPASAVRWLCQYMKRVKVIYNFRPLIGLDSEAGWVLFDTVWKSVRKELKGIVFCEGEGFTNEEGAQITCQFTGTMSGQVNAAVLGEDGQWQEFSLDLSDNQALEYFQRGQKPA

Radius of gyration: 17.85 Å; chains: 1; bounding box: 43×39×45 Å

Secondary structure (DSSP, 8-state):
-EEEESS-----HHHHHHHHHHTT--EEEEE---SSTT---EEEEEETTS-EEEEEEEEETTSHHHHHHHHHHHHHHHH-SS--B-HHHHHHHHHHGGG--EEEEEEE-GGGGSHHHHHHHHHHHHHHHHHS-EEEEETTTEEB-TTS-B-SB---S---SEEEEEEE-TTS-EEEEEEETT-HHHHHHHHTT----